Protein AF-A0A3Q8WU51-F1 (afdb_monomer_lite)

Foldseek 3Di:
DQQVVLVVVQVVVQQVLLQVLLQDPNDTWPDKAWPDWADDDQWIKTWIWTHHVPGPATFIWIGTQDRHSDNDHQFDTATLRDGDDPVSRVVRVLLVQLQVLLAALQDADQFAAADQKFKKKFQFLDWDDVVVVCVVQVFDDDPQWTDHPQKIKHKFFQDPDCQSQQSFPSSHSCSNVLSVNGGIMIMMIGGDPQLLVRQLVRLVVLLVPDDPGGSWMDGQSHIGGNVVSNCLNVVADPLAGSLVNQKDFGWYHDPNWIWTKITRLSNSPAAIEIETESHPSVSSVVNSQVSRVCRNVVDHADAQDWDQDPVRDTWGWHWDDDDSRTHTYTYD

Structure (mmCIF, N/CA/C/O backbone):
data_AF-A0A3Q8WU51-F1
#
_entry.id   AF-A0A3Q8WU51-F1
#
loop_
_atom_site.group_PDB
_atom_site.id
_atom_site.type_symbol
_atom_site.label_atom_id
_atom_site.label_alt_id
_atom_site.label_comp_id
_atom_site.label_asym_id
_atom_site.label_entity_id
_atom_site.label_seq_id
_atom_site.pdbx_PDB_ins_code
_atom_site.Cartn_x
_atom_site.Cartn_y
_atom_site.Cartn_z
_atom_site.occupancy
_atom_site.B_iso_or_equiv
_atom_site.auth_seq_id
_atom_site.auth_comp_id
_atom_site.auth_asym_id
_atom_site.auth_atom_id
_atom_site.pdbx_PDB_model_num
ATOM 1 N N . MET A 1 1 ? -35.168 -18.334 17.998 1.00 49.16 1 MET A N 1
ATOM 2 C CA . MET A 1 1 ? -35.545 -16.940 17.643 1.00 49.16 1 MET A CA 1
ATOM 3 C C . MET A 1 1 ? -34.474 -15.907 18.052 1.00 49.16 1 MET A C 1
ATOM 5 O O . MET A 1 1 ? -34.787 -14.725 18.124 1.00 49.16 1 MET A O 1
ATOM 9 N N . SER A 1 2 ? -33.215 -16.322 18.260 1.00 61.78 2 SER A N 1
ATOM 10 C CA . SER A 1 2 ? -32.128 -15.495 18.817 1.00 61.78 2 SER A CA 1
ATOM 11 C C . SER A 1 2 ? -31.058 -15.162 17.760 1.00 61.78 2 SER A C 1
ATOM 13 O O . SER A 1 2 ? -30.757 -13.992 17.541 1.00 61.78 2 SER A O 1
ATOM 15 N N . ASP A 1 3 ? -30.619 -16.161 16.989 1.00 66.75 3 ASP A N 1
ATOM 16 C CA . ASP A 1 3 ? -29.451 -16.051 16.095 1.00 66.75 3 ASP A CA 1
ATOM 17 C C . ASP A 1 3 ? -29.692 -15.204 14.843 1.00 66.75 3 ASP A C 1
ATOM 19 O O . ASP A 1 3 ? -28.845 -14.408 14.463 1.00 66.75 3 ASP A O 1
ATOM 23 N N . TYR A 1 4 ? -30.867 -15.300 14.207 1.00 78.00 4 TYR A N 1
ATOM 24 C CA . TYR A 1 4 ? -31.147 -14.536 12.979 1.00 78.00 4 TYR A CA 1
ATOM 25 C C . TYR A 1 4 ? -31.128 -13.018 13.215 1.00 78.00 4 TYR A C 1
ATOM 27 O O . TYR A 1 4 ? -30.701 -12.248 12.359 1.00 78.00 4 TYR A O 1
ATOM 35 N N . ARG A 1 5 ? -31.581 -12.569 14.395 1.00 82.12 5 ARG A N 1
ATOM 36 C CA . ARG A 1 5 ? -31.582 -11.144 14.752 1.00 82.12 5 ARG A CA 1
ATOM 37 C C . ARG A 1 5 ? -30.169 -10.657 15.086 1.00 82.12 5 ARG A C 1
ATOM 39 O O . ARG A 1 5 ? -29.847 -9.530 14.723 1.00 82.12 5 ARG A O 1
ATOM 46 N N . ALA A 1 6 ? -29.360 -11.481 15.753 1.00 82.62 6 ALA A N 1
ATOM 47 C CA . ALA A 1 6 ? -27.950 -11.189 16.006 1.00 82.62 6 ALA A CA 1
ATOM 48 C C . ALA A 1 6 ? -27.164 -11.113 14.691 1.00 82.62 6 ALA A C 1
ATOM 50 O O . ALA A 1 6 ? -26.533 -10.098 14.419 1.00 82.62 6 ALA A O 1
ATOM 51 N N . LEU A 1 7 ? -27.330 -12.110 13.819 1.00 85.50 7 LEU A N 1
ATOM 52 C CA . LEU A 1 7 ? -26.685 -12.164 12.510 1.00 85.50 7 LEU A CA 1
ATOM 53 C C . LEU A 1 7 ? -27.059 -10.970 11.627 1.00 85.50 7 LEU A C 1
ATOM 55 O O . LEU A 1 7 ? -26.197 -10.378 10.987 1.00 85.50 7 LEU A O 1
ATOM 59 N N . LYS A 1 8 ? -28.341 -10.582 11.611 1.00 88.62 8 LYS A N 1
ATOM 60 C CA . LYS A 1 8 ? -28.780 -9.396 10.869 1.00 88.62 8 LYS A CA 1
ATOM 61 C C . LYS A 1 8 ? -28.089 -8.129 11.377 1.00 88.62 8 LYS A C 1
ATOM 63 O O . LYS A 1 8 ? -27.657 -7.318 10.570 1.00 88.62 8 LYS A O 1
ATOM 68 N N . ARG A 1 9 ? -27.971 -7.976 12.700 1.00 89.25 9 ARG A N 1
ATOM 69 C CA . ARG A 1 9 ? -27.274 -6.832 13.301 1.00 89.25 9 ARG A CA 1
ATOM 70 C C . ARG A 1 9 ? -25.792 -6.836 12.963 1.00 89.25 9 ARG A C 1
ATOM 72 O O . ARG A 1 9 ? -25.298 -5.793 12.581 1.00 89.25 9 ARG A O 1
ATOM 79 N N . GLN A 1 10 ? -25.119 -7.980 13.056 1.00 89.38 10 GLN A N 1
ATOM 80 C CA . GLN A 1 10 ? -23.717 -8.117 12.651 1.00 89.38 10 GLN A CA 1
ATOM 81 C C . GLN A 1 10 ? -23.520 -7.752 11.169 1.00 89.38 10 GLN A C 1
ATOM 83 O O . GLN A 1 10 ? -22.576 -7.057 10.835 1.00 89.38 10 GLN A O 1
ATOM 88 N N . ALA A 1 11 ? -24.434 -8.148 10.277 1.00 90.06 11 ALA A N 1
ATOM 89 C CA . ALA A 1 11 ? -24.359 -7.771 8.864 1.00 90.06 11 ALA A CA 1
ATOM 90 C C . ALA A 1 11 ? -24.572 -6.260 8.641 1.00 90.06 11 ALA A C 1
ATOM 92 O O . ALA A 1 11 ? -23.843 -5.643 7.872 1.00 90.06 11 ALA A O 1
ATOM 93 N N . GLU A 1 12 ? -25.565 -5.655 9.307 1.00 91.31 12 GLU A N 1
ATOM 94 C CA . GLU A 1 12 ? -25.815 -4.201 9.264 1.00 91.31 12 GLU A CA 1
ATOM 95 C C . GLU A 1 12 ? -24.615 -3.408 9.816 1.00 91.31 12 GLU A C 1
ATOM 97 O O . GLU A 1 12 ? -24.251 -2.361 9.282 1.00 91.31 12 GLU A O 1
ATOM 102 N N . ASP A 1 13 ? -24.001 -3.928 10.874 1.00 87.81 13 ASP A N 1
ATOM 103 C CA . ASP A 1 13 ? -22.828 -3.374 11.535 1.00 87.81 13 ASP A CA 1
ATOM 104 C C . ASP A 1 13 ? -21.587 -3.429 10.642 1.00 87.81 13 ASP A C 1
ATOM 106 O O . ASP A 1 13 ? -20.983 -2.393 10.377 1.00 87.81 13 ASP A O 1
ATOM 110 N N . ALA A 1 14 ? -21.311 -4.592 10.056 1.00 87.31 14 ALA A N 1
ATOM 111 C CA . ALA A 1 14 ? -20.215 -4.792 9.122 1.00 87.31 14 ALA A CA 1
ATOM 112 C C . ALA A 1 14 ? -20.350 -3.896 7.879 1.00 87.31 14 ALA A C 1
ATOM 114 O O . ALA A 1 14 ? -19.356 -3.390 7.368 1.00 87.31 14 ALA A O 1
ATOM 115 N N . VAL A 1 15 ? -21.570 -3.683 7.363 1.00 90.19 15 VAL A N 1
ATOM 116 C CA . VAL A 1 15 ? -21.790 -2.773 6.219 1.00 90.19 15 VAL A CA 1
ATOM 117 C C . VAL A 1 15 ? -21.437 -1.337 6.587 1.00 90.19 15 VAL A C 1
ATOM 119 O O . VAL A 1 15 ? -20.907 -0.610 5.750 1.00 90.19 15 VAL A O 1
ATOM 122 N N . ARG A 1 16 ? -21.740 -0.913 7.817 1.00 87.12 16 ARG A N 1
ATOM 123 C CA . ARG A 1 16 ? -21.358 0.414 8.302 1.00 87.12 16 ARG A CA 1
ATOM 124 C C . ARG A 1 16 ? -19.840 0.525 8.411 1.00 87.12 16 ARG A C 1
ATOM 126 O O . ARG A 1 16 ? -19.289 1.457 7.848 1.00 87.12 16 ARG A O 1
ATOM 133 N N . GLU A 1 17 ? -19.184 -0.459 9.024 1.00 82.31 17 GLU A N 1
ATOM 134 C CA . GLU A 1 17 ? -17.718 -0.495 9.113 1.00 82.31 17 GLU A CA 1
ATOM 135 C C . GLU A 1 17 ? -17.058 -0.469 7.733 1.00 82.31 17 GLU A C 1
ATOM 137 O O . GLU A 1 17 ? -16.142 0.311 7.511 1.00 82.31 17 GLU A O 1
ATOM 142 N N . MET A 1 18 ? -17.560 -1.251 6.773 1.00 85.19 18 MET A N 1
ATOM 143 C CA . MET A 1 18 ? -17.065 -1.236 5.395 1.00 85.19 18 MET A CA 1
ATOM 144 C C . MET A 1 18 ? -17.298 0.117 4.712 1.00 85.19 18 MET A C 1
ATOM 146 O O . MET A 1 18 ? -16.471 0.566 3.930 1.00 85.19 18 MET A O 1
ATOM 150 N N . ARG A 1 19 ? -18.420 0.794 4.974 1.00 86.12 19 ARG A N 1
ATOM 151 C CA . ARG A 1 19 ? -18.644 2.142 4.432 1.00 86.12 19 ARG A CA 1
ATOM 152 C C . ARG A 1 19 ? -17.644 3.132 4.999 1.00 86.12 19 ARG A C 1
ATOM 154 O O . ARG A 1 19 ? -17.012 3.817 4.205 1.00 86.12 19 ARG A O 1
ATOM 161 N N . ASP A 1 20 ? -17.482 3.143 6.318 1.00 78.25 20 ASP A N 1
ATOM 162 C CA . ASP A 1 20 ? -16.531 4.004 7.020 1.00 78.25 20 ASP A CA 1
ATOM 163 C C . ASP A 1 20 ? -15.094 3.731 6.530 1.00 78.25 20 ASP A C 1
ATOM 165 O O . ASP A 1 20 ? -14.345 4.664 6.249 1.00 78.25 20 ASP A O 1
ATOM 169 N N . TRP A 1 21 ? -14.753 2.454 6.320 1.00 73.69 21 TRP A N 1
ATOM 170 C CA . TRP A 1 21 ? -13.493 1.981 5.738 1.00 73.69 21 TRP A CA 1
ATOM 171 C C . TRP A 1 21 ? -13.232 2.511 4.321 1.00 73.69 21 TRP A C 1
ATOM 173 O O . TRP A 1 21 ? -12.101 2.836 3.961 1.00 73.69 21 TRP A O 1
ATOM 183 N N . LEU A 1 22 ? -14.277 2.585 3.498 1.00 76.00 22 LEU A N 1
ATOM 184 C CA . LEU A 1 22 ? -14.189 2.981 2.094 1.00 76.00 22 LEU A CA 1
ATOM 185 C C . LEU A 1 22 ? -14.236 4.496 1.875 1.00 76.00 22 LEU A C 1
ATOM 187 O O . LEU A 1 22 ? -14.072 4.926 0.730 1.00 76.00 22 LEU A O 1
ATOM 191 N N . VAL A 1 23 ? -14.469 5.301 2.919 1.00 76.19 23 VAL A N 1
ATOM 192 C CA . VAL A 1 23 ? -14.465 6.762 2.788 1.00 76.19 23 VAL A CA 1
ATOM 193 C C . VAL A 1 23 ? -13.072 7.225 2.372 1.00 76.19 23 VAL A C 1
ATOM 195 O O . VAL A 1 23 ? -12.085 7.013 3.076 1.00 76.19 23 VAL A O 1
ATOM 198 N N . ARG A 1 24 ? -12.990 7.901 1.224 1.00 62.28 24 ARG A N 1
ATOM 199 C CA . ARG A 1 24 ? -11.742 8.459 0.685 1.00 62.28 24 ARG A CA 1
ATOM 200 C C . ARG A 1 24 ? -11.924 9.928 0.370 1.00 62.28 24 ARG A C 1
ATOM 202 O O . ARG A 1 24 ? -12.898 10.287 -0.279 1.00 62.28 24 ARG A O 1
ATOM 209 N N . ASP A 1 25 ? -11.009 10.774 0.840 1.00 53.88 25 ASP A N 1
ATOM 210 C CA . ASP A 1 25 ? -11.045 12.227 0.611 1.00 53.88 25 ASP A CA 1
ATOM 211 C C . ASP A 1 25 ? -12.412 12.871 0.936 1.00 53.88 25 ASP A C 1
ATOM 213 O O . ASP A 1 25 ? -12.867 13.807 0.278 1.00 53.88 25 ASP A O 1
ATOM 217 N N . GLY A 1 26 ? -13.104 12.338 1.952 1.00 61.53 26 GLY A N 1
ATOM 218 C CA . GLY A 1 26 ? -14.444 12.776 2.356 1.00 61.53 26 GLY A CA 1
ATOM 219 C C . GLY A 1 26 ? -15.586 12.327 1.434 1.00 61.53 26 GLY A C 1
ATOM 220 O O . GLY A 1 26 ? -16.702 12.822 1.579 1.00 61.53 26 GLY A O 1
ATOM 221 N N . GLN A 1 27 ? -15.331 11.417 0.491 1.00 67.12 27 GLN A N 1
ATOM 222 C CA . GLN A 1 27 ? -16.335 10.823 -0.387 1.00 67.12 27 GLN A CA 1
ATOM 223 C C . GLN A 1 27 ? -16.715 9.412 0.063 1.00 67.12 27 GLN A C 1
ATOM 225 O O . GLN A 1 27 ? -15.857 8.550 0.254 1.00 67.12 27 GLN A O 1
ATOM 230 N N . ASP A 1 28 ? -18.022 9.178 0.177 1.00 84.06 28 ASP A N 1
ATOM 231 C CA . ASP A 1 28 ? -18.599 7.867 0.471 1.00 84.06 28 ASP A CA 1
ATOM 232 C C . ASP A 1 28 ? -18.524 6.912 -0.735 1.00 84.06 28 ASP A C 1
ATOM 234 O O . ASP A 1 28 ? -18.630 7.353 -1.886 1.00 84.06 28 ASP A O 1
ATOM 238 N N . PRO A 1 29 ? -18.451 5.586 -0.511 1.00 87.00 29 PRO A N 1
ATOM 239 C CA . PRO A 1 29 ? -18.630 4.612 -1.583 1.00 87.00 29 PRO A CA 1
ATOM 240 C C . PRO A 1 29 ? -20.023 4.731 -2.224 1.00 87.00 29 PRO A C 1
ATOM 242 O O . PRO A 1 29 ? -21.035 4.942 -1.548 1.00 87.00 29 PRO A O 1
ATOM 245 N N . SER A 1 30 ? -20.094 4.499 -3.538 1.00 89.44 30 SER A N 1
ATOM 246 C CA . SER A 1 30 ? -21.347 4.550 -4.308 1.00 89.44 30 SER A CA 1
ATOM 247 C C . SER A 1 30 ? -22.327 3.448 -3.896 1.00 89.44 30 SER A C 1
ATOM 249 O O . SER A 1 30 ? -23.538 3.667 -3.838 1.00 89.44 30 SER A O 1
ATOM 251 N N . SER A 1 31 ? -21.820 2.257 -3.580 1.00 91.38 31 SER A N 1
ATOM 252 C CA . SER A 1 31 ? -22.627 1.124 -3.122 1.00 91.38 31 SER A CA 1
ATOM 253 C C . SER A 1 31 ? -21.804 0.167 -2.268 1.00 91.38 31 SER A C 1
ATOM 255 O O . SER A 1 31 ? -20.605 0.020 -2.482 1.00 91.38 31 SER A O 1
ATOM 257 N N . VAL A 1 32 ? -22.465 -0.496 -1.315 1.00 94.06 32 VAL A N 1
ATOM 258 C CA . VAL A 1 32 ? -21.914 -1.584 -0.491 1.00 94.06 32 VAL A CA 1
ATOM 259 C C . VAL A 1 32 ? -23.035 -2.593 -0.255 1.00 94.06 32 VAL A C 1
ATOM 261 O O . VAL A 1 32 ? -24.115 -2.208 0.201 1.00 94.06 32 VAL A O 1
ATOM 264 N N . GLU A 1 33 ? -22.797 -3.862 -0.578 1.00 94.62 33 GLU A N 1
ATOM 265 C CA . GLU A 1 33 ? -23.775 -4.947 -0.477 1.00 94.62 33 GLU A CA 1
ATOM 266 C C . GLU A 1 33 ? -23.134 -6.215 0.096 1.00 94.62 33 GLU A C 1
ATOM 268 O O . GLU A 1 33 ? -22.038 -6.601 -0.304 1.00 94.62 33 GLU A O 1
ATOM 273 N N . VAL A 1 34 ? -23.840 -6.902 0.996 1.00 94.38 34 VAL A N 1
ATOM 274 C CA . VAL A 1 34 ? -23.391 -8.191 1.544 1.00 94.38 34 VAL A CA 1
ATOM 275 C C . VAL A 1 34 ? -23.603 -9.293 0.509 1.00 94.38 34 VAL A C 1
ATOM 277 O O . VAL A 1 34 ? -24.726 -9.512 0.058 1.00 94.38 34 VAL A O 1
ATOM 280 N N . LEU A 1 35 ? -22.533 -10.013 0.175 1.00 92.88 35 LEU A N 1
ATOM 281 C CA . LEU A 1 35 ? -22.561 -11.192 -0.694 1.00 92.88 35 LEU A CA 1
ATOM 282 C C . LEU A 1 35 ? -22.885 -12.460 0.093 1.00 92.88 35 LEU A C 1
ATOM 284 O O . LEU A 1 35 ? -23.670 -13.298 -0.345 1.00 92.88 35 LEU A O 1
ATOM 288 N N . GLY A 1 36 ? -22.280 -12.609 1.270 1.00 90.56 36 GLY A N 1
ATOM 289 C CA . GLY A 1 36 ? -22.419 -13.827 2.049 1.00 90.56 36 GLY A CA 1
ATOM 290 C C . GLY A 1 36 ? -21.686 -13.788 3.378 1.00 90.56 36 GLY A C 1
ATOM 291 O O . GLY A 1 36 ? -20.920 -12.874 3.676 1.00 90.56 36 GLY A O 1
ATOM 292 N N . ARG A 1 37 ? -21.947 -14.813 4.186 1.00 90.62 37 ARG A N 1
ATOM 293 C CA . ARG A 1 37 ? -21.319 -15.031 5.489 1.00 90.62 37 ARG A CA 1
ATOM 294 C C . ARG A 1 37 ? -20.147 -15.998 5.340 1.00 90.62 37 ARG A C 1
ATOM 296 O O . ARG A 1 37 ? -20.300 -17.043 4.713 1.00 90.62 37 ARG A O 1
ATOM 303 N N . ILE A 1 38 ? -19.039 -15.699 6.007 1.00 87.25 38 ILE A N 1
ATOM 304 C CA . ILE A 1 38 ? -17.873 -16.576 6.138 1.00 87.25 38 ILE A CA 1
ATOM 305 C C . ILE A 1 38 ? -17.753 -16.978 7.604 1.00 87.25 38 ILE A C 1
ATOM 307 O O . ILE A 1 38 ? -17.763 -16.132 8.500 1.00 87.25 38 ILE A O 1
ATOM 311 N N . ASN A 1 39 ? -17.673 -18.283 7.851 1.00 82.25 39 ASN A N 1
ATOM 312 C CA . ASN A 1 39 ? -17.560 -18.836 9.195 1.00 82.25 39 ASN A CA 1
ATOM 313 C C . ASN A 1 39 ? -16.140 -19.324 9.442 1.00 82.25 39 ASN A C 1
ATOM 315 O O . ASN A 1 39 ? -15.714 -20.300 8.829 1.00 82.25 39 ASN A O 1
ATOM 319 N N . GLY A 1 40 ? -15.446 -18.673 10.371 1.00 70.75 40 GLY A N 1
ATOM 320 C CA . GLY A 1 40 ? -14.218 -19.192 10.960 1.00 70.75 40 GLY A CA 1
ATOM 321 C C . GLY A 1 40 ? -14.489 -19.886 12.303 1.00 70.75 40 GLY A C 1
ATOM 322 O O . GLY A 1 40 ? -15.618 -19.872 12.805 1.00 70.75 40 GLY A O 1
ATOM 323 N N . PRO A 1 41 ? -13.469 -20.496 12.930 1.00 69.62 41 PRO A N 1
ATOM 324 C CA . PRO A 1 41 ? -13.600 -21.114 14.249 1.00 69.62 41 PRO A CA 1
ATOM 325 C C . PRO A 1 41 ? -13.982 -20.089 15.334 1.00 69.62 41 PRO A C 1
ATOM 327 O O . PRO A 1 41 ? -13.132 -19.396 15.883 1.00 69.62 41 PRO A O 1
ATOM 330 N N . GLY A 1 42 ? -15.277 -19.986 15.648 1.00 72.69 42 GLY A N 1
ATOM 331 C CA . GLY A 1 42 ? -15.805 -19.076 16.675 1.00 72.69 42 GLY A CA 1
ATOM 332 C C . GLY A 1 42 ? -15.937 -17.607 16.252 1.00 72.69 42 GLY A C 1
ATOM 333 O O . GLY A 1 42 ? -16.367 -16.792 17.068 1.00 72.69 42 GLY A O 1
ATOM 334 N N . VAL A 1 43 ? -15.619 -17.284 14.995 1.00 82.75 43 VAL A N 1
ATOM 335 C CA . VAL A 1 43 ? -15.695 -15.933 14.421 1.00 82.75 43 VAL A CA 1
ATOM 336 C C . VAL A 1 43 ? -16.549 -15.908 13.156 1.00 82.75 43 VAL A C 1
ATOM 338 O O . VAL A 1 43 ? -16.539 -16.852 12.364 1.00 82.75 43 VAL A O 1
ATOM 341 N N . THR A 1 44 ? -17.287 -14.819 12.958 1.00 86.06 44 THR A N 1
ATOM 342 C CA . THR A 1 44 ? -18.107 -14.595 11.761 1.00 86.06 44 THR A CA 1
ATOM 343 C C . THR A 1 44 ? -17.626 -13.366 10.996 1.00 86.06 44 THR A C 1
ATOM 345 O O . THR A 1 44 ? -17.475 -12.296 11.585 1.00 86.06 44 THR A O 1
ATOM 348 N N . PHE A 1 45 ? -17.449 -13.508 9.682 1.00 88.25 45 PHE A N 1
ATOM 349 C CA . PHE A 1 45 ? -17.162 -12.417 8.748 1.00 88.25 45 PHE A CA 1
ATOM 350 C C . PHE A 1 45 ? -18.236 -12.331 7.663 1.00 88.25 45 PHE A C 1
ATOM 352 O O . PHE A 1 45 ? -18.999 -13.279 7.443 1.00 88.25 45 PHE A O 1
ATOM 359 N N . PHE A 1 46 ? -18.272 -11.208 6.956 1.00 91.38 46 PHE A N 1
ATOM 360 C CA . PHE A 1 46 ? -19.153 -10.971 5.822 1.00 91.38 46 PHE A CA 1
ATOM 361 C C . PHE A 1 46 ? -18.329 -10.575 4.602 1.00 91.38 46 PHE A C 1
ATOM 363 O O . PHE A 1 46 ? -17.620 -9.571 4.626 1.00 91.38 46 PHE A O 1
ATOM 370 N N . ALA A 1 47 ? -18.458 -11.354 3.529 1.00 90.69 47 ALA A N 1
ATOM 371 C CA . ALA A 1 47 ? -18.015 -10.930 2.212 1.00 90.69 47 ALA A CA 1
ATOM 372 C C . ALA A 1 47 ? -18.989 -9.881 1.682 1.00 90.69 47 ALA A C 1
ATOM 374 O O . ALA A 1 47 ? -20.213 -10.042 1.777 1.00 90.69 47 ALA A O 1
ATOM 375 N N . MET A 1 48 ? -18.448 -8.828 1.093 1.00 93.19 48 MET A N 1
ATOM 376 C CA . MET A 1 48 ? -19.200 -7.717 0.540 1.00 93.19 48 MET A CA 1
ATOM 377 C C . MET A 1 48 ? -18.675 -7.361 -0.834 1.00 93.19 48 MET A C 1
ATOM 379 O O . MET A 1 48 ? -17.485 -7.478 -1.107 1.00 93.19 48 MET A O 1
ATOM 383 N N . ARG A 1 49 ? -19.568 -6.858 -1.674 1.00 92.44 49 ARG A N 1
ATOM 384 C CA . ARG A 1 49 ? -19.189 -6.134 -2.877 1.00 92.44 49 ARG A CA 1
ATOM 385 C C . ARG A 1 49 ? -19.420 -4.649 -2.676 1.00 92.44 49 ARG A C 1
ATOM 387 O O . ARG A 1 49 ? -20.424 -4.260 -2.076 1.00 92.44 49 ARG A O 1
ATOM 394 N N . PHE A 1 50 ? -18.538 -3.817 -3.204 1.00 91.06 50 PHE A N 1
ATOM 395 C CA . PHE A 1 50 ? -18.685 -2.367 -3.150 1.00 91.06 50 PHE A CA 1
ATOM 396 C C . PHE A 1 50 ? -18.282 -1.692 -4.462 1.00 91.06 50 PHE A C 1
ATOM 398 O O . PHE A 1 50 ? -17.648 -2.306 -5.317 1.00 91.06 50 PHE A O 1
ATOM 405 N N . ARG A 1 51 ? -18.665 -0.422 -4.617 1.00 90.69 51 ARG A N 1
ATOM 406 C CA . ARG A 1 51 ? -18.202 0.460 -5.698 1.00 90.69 51 ARG A CA 1
ATOM 407 C C . ARG A 1 51 ? -17.689 1.767 -5.125 1.00 90.69 51 ARG A C 1
ATOM 409 O O . ARG A 1 51 ? -18.367 2.395 -4.309 1.00 90.69 51 ARG A O 1
ATOM 416 N N . LEU A 1 52 ? -16.522 2.190 -5.592 1.00 82.81 52 LEU A N 1
ATOM 417 C CA . LEU A 1 52 ? -15.985 3.519 -5.312 1.00 82.81 52 LEU A CA 1
ATOM 418 C C . LEU A 1 52 ? -16.621 4.561 -6.250 1.00 82.81 52 LEU A C 1
ATOM 420 O O . LEU A 1 52 ? -17.107 4.198 -7.325 1.00 82.81 52 LEU A O 1
ATOM 424 N N . PRO A 1 53 ? -16.642 5.852 -5.871 1.00 78.81 53 PRO A N 1
ATOM 425 C CA . PRO A 1 53 ? -17.059 6.923 -6.772 1.00 78.81 53 PRO A CA 1
ATOM 426 C C . PRO A 1 53 ? -16.315 6.855 -8.112 1.00 78.81 53 PRO A C 1
ATOM 428 O O . PRO A 1 53 ? -15.090 6.810 -8.146 1.00 78.81 53 PRO A O 1
ATOM 431 N N . GLY A 1 54 ? -17.061 6.827 -9.219 1.00 79.88 54 GLY A N 1
ATOM 432 C CA . GLY A 1 54 ? -16.490 6.796 -10.571 1.00 79.88 54 GLY A CA 1
ATOM 433 C C . GLY A 1 54 ? -15.942 5.440 -11.038 1.00 79.88 54 GLY A C 1
ATOM 434 O O . GLY A 1 54 ? -15.458 5.364 -12.162 1.00 79.88 54 GLY A O 1
ATOM 435 N N . VAL A 1 55 ? -16.045 4.378 -10.230 1.00 77.62 55 VAL A N 1
ATOM 436 C CA . VAL A 1 55 ? -15.611 3.018 -10.595 1.00 77.62 55 VAL A CA 1
ATOM 437 C C . VAL A 1 55 ? -16.832 2.154 -10.927 1.00 77.62 55 VAL A C 1
ATOM 439 O O . VAL A 1 55 ? -17.750 2.023 -10.115 1.00 77.62 55 VAL A O 1
ATOM 442 N N . GLU A 1 56 ? -16.862 1.567 -12.127 1.00 84.06 56 GLU A N 1
ATOM 443 C CA . GLU A 1 56 ? -17.981 0.716 -12.571 1.00 84.06 56 GLU A CA 1
ATOM 444 C C . GLU A 1 56 ? -17.905 -0.715 -12.017 1.00 84.06 56 GLU A C 1
ATOM 446 O O . GLU A 1 56 ? -18.941 -1.356 -11.786 1.00 84.06 56 GLU A O 1
ATOM 451 N N . ASP A 1 57 ? -16.695 -1.209 -11.766 1.00 83.44 57 ASP A N 1
ATOM 452 C CA . ASP A 1 57 ? -16.462 -2.566 -11.286 1.00 83.44 57 ASP A CA 1
ATOM 453 C C . ASP A 1 57 ? -16.913 -2.750 -9.837 1.00 83.44 57 ASP A C 1
ATOM 455 O O . ASP A 1 57 ? -16.753 -1.880 -8.979 1.00 83.44 57 ASP A O 1
ATOM 459 N N . TRP A 1 58 ? -17.501 -3.914 -9.563 1.00 89.88 58 TRP A N 1
ATOM 460 C CA . TRP A 1 58 ? -17.783 -4.345 -8.198 1.00 89.88 58 TRP A CA 1
ATOM 461 C C . TRP A 1 58 ? -16.524 -4.942 -7.595 1.00 89.88 58 TRP A C 1
ATOM 463 O O . TRP A 1 58 ? -16.033 -5.943 -8.106 1.00 89.88 58 TRP A O 1
ATOM 473 N N . LEU A 1 59 ? -16.055 -4.365 -6.495 1.00 86.00 59 LEU A N 1
ATOM 474 C CA . LEU A 1 59 ? -14.840 -4.783 -5.803 1.00 86.00 59 LEU A CA 1
ATOM 475 C C . LEU A 1 59 ? -15.171 -5.596 -4.551 1.00 86.00 59 LEU A C 1
ATOM 477 O O . LEU A 1 59 ? -16.200 -5.358 -3.911 1.00 86.00 59 LEU A O 1
ATOM 481 N N . LEU A 1 60 ? -14.314 -6.556 -4.207 1.00 87.25 60 LEU A N 1
ATOM 482 C CA . LEU A 1 60 ? -14.491 -7.433 -3.053 1.00 87.25 60 LEU A CA 1
ATOM 483 C C . LEU A 1 60 ? -13.925 -6.807 -1.772 1.00 87.25 60 LEU A C 1
ATOM 485 O O . LEU A 1 60 ? -12.777 -6.357 -1.710 1.00 87.25 60 LEU A O 1
ATOM 489 N N . GLY A 1 61 ? -14.738 -6.838 -0.721 1.00 84.69 61 GLY A N 1
ATOM 490 C CA . GLY A 1 61 ? -14.363 -6.473 0.636 1.00 84.69 61 GLY A CA 1
ATOM 491 C C . GLY A 1 61 ? -14.801 -7.520 1.648 1.00 84.69 61 GLY A C 1
ATOM 492 O O . GLY A 1 61 ? -15.732 -8.292 1.414 1.00 84.69 61 GLY A O 1
ATOM 493 N N . VAL A 1 62 ? -14.141 -7.524 2.796 1.00 86.50 62 VAL A N 1
ATOM 494 C CA . VAL A 1 62 ? -14.501 -8.337 3.953 1.00 86.50 62 VAL A CA 1
ATOM 495 C C . VAL A 1 62 ? -14.605 -7.424 5.156 1.00 86.50 62 VAL A C 1
ATOM 497 O O . VAL A 1 62 ? -13.711 -6.619 5.384 1.00 86.50 62 VAL A O 1
ATOM 500 N N . ALA A 1 63 ? -15.689 -7.555 5.910 1.00 85.69 63 ALA A N 1
ATOM 501 C CA . ALA A 1 63 ? -15.847 -6.920 7.212 1.00 85.69 63 ALA A CA 1
ATOM 502 C C . ALA A 1 63 ? -16.342 -7.954 8.224 1.00 85.69 63 ALA A C 1
ATOM 504 O O . ALA A 1 63 ? -17.205 -8.785 7.911 1.00 85.69 63 ALA A O 1
ATOM 505 N N . GLY A 1 64 ? -15.805 -7.929 9.438 1.00 84.19 64 GLY A N 1
ATOM 506 C CA . GLY A 1 64 ? -16.261 -8.781 10.527 1.00 84.19 64 GLY A CA 1
ATOM 507 C C . GLY A 1 64 ? -15.146 -9.246 11.458 1.00 84.19 64 GLY A C 1
ATOM 508 O O . GLY A 1 64 ? -14.202 -8.523 11.758 1.00 84.19 64 GLY A O 1
ATOM 509 N N . GLY A 1 65 ? -15.305 -10.465 11.970 1.00 74.62 65 GLY A N 1
ATOM 510 C CA . GLY A 1 65 ? -14.542 -10.982 13.107 1.00 74.62 65 GLY A CA 1
ATOM 511 C C . GLY A 1 65 ? -15.395 -11.071 14.369 1.00 74.62 65 GLY A C 1
ATOM 512 O O . GLY A 1 65 ? -14.884 -10.962 15.479 1.00 74.62 65 GLY A O 1
ATOM 513 N N . TYR A 1 66 ? -16.712 -11.231 14.222 1.00 81.81 66 TYR A N 1
ATOM 514 C CA . TYR A 1 66 ? -17.633 -11.264 15.353 1.00 81.81 66 TYR A CA 1
ATOM 515 C C . TYR A 1 66 ? -17.497 -12.558 16.148 1.00 81.81 66 TYR A C 1
ATOM 517 O O . TYR A 1 66 ? -17.678 -13.644 15.596 1.00 81.81 66 TYR A O 1
ATOM 525 N N . LEU A 1 67 ? -17.232 -12.441 17.448 1.00 75.25 67 LEU A N 1
ATOM 526 C CA . LEU A 1 67 ? -17.131 -13.570 18.367 1.00 75.25 67 LEU A CA 1
ATOM 527 C C . LEU A 1 67 ? -18.527 -14.079 18.748 1.00 75.25 67 LEU A C 1
ATOM 529 O O . LEU A 1 67 ? -19.280 -13.420 19.475 1.00 75.25 67 LEU A O 1
ATOM 533 N N . GLY A 1 68 ? -18.867 -15.277 18.269 1.00 78.25 68 GLY A N 1
ATOM 534 C CA . GLY A 1 68 ? -20.190 -15.877 18.464 1.00 78.25 68 GLY A CA 1
ATOM 535 C C . GLY A 1 68 ? -21.329 -14.983 17.950 1.00 78.25 68 GLY A C 1
ATOM 536 O O . GLY A 1 68 ? -21.250 -14.421 16.860 1.00 78.25 68 GLY A O 1
ATOM 537 N N . ASP A 1 69 ? -22.382 -14.830 18.756 1.00 78.25 69 ASP A N 1
ATOM 538 C CA . ASP A 1 69 ? -23.571 -14.027 18.413 1.00 78.25 69 ASP A CA 1
ATOM 539 C C . ASP A 1 69 ? -23.483 -12.571 18.912 1.00 78.25 69 ASP A C 1
ATOM 541 O O . ASP A 1 69 ? -24.479 -11.843 18.946 1.00 78.25 69 ASP A O 1
ATOM 545 N N . THR A 1 70 ? -22.302 -12.145 19.370 1.00 74.88 70 THR A N 1
ATOM 546 C CA . THR A 1 70 ? -22.083 -10.796 19.907 1.00 74.88 70 THR A CA 1
ATOM 547 C C . THR A 1 70 ? -21.682 -9.811 18.808 1.00 74.88 70 THR A C 1
ATOM 549 O O . THR A 1 70 ? -21.295 -10.207 17.712 1.00 74.88 70 THR A O 1
ATOM 552 N N . LEU A 1 71 ? -21.743 -8.511 19.103 1.00 69.00 71 LEU A N 1
ATOM 553 C CA . LEU A 1 71 ? -21.120 -7.473 18.268 1.00 69.00 71 LEU A CA 1
ATOM 554 C C . LEU A 1 71 ? -19.644 -7.241 18.647 1.00 69.00 71 LEU A C 1
ATOM 556 O O . LEU A 1 71 ? -19.048 -6.254 18.240 1.00 69.00 71 LEU A O 1
ATOM 560 N N . THR A 1 72 ? -19.051 -8.116 19.466 1.00 65.19 72 THR A N 1
ATOM 561 C CA . THR A 1 72 ? -17.628 -8.036 19.797 1.00 65.19 72 THR A CA 1
ATOM 562 C C . THR A 1 72 ? -16.821 -8.540 18.610 1.00 65.19 72 THR A C 1
ATOM 564 O O . THR A 1 72 ? -16.915 -9.713 18.254 1.00 65.19 72 THR A O 1
ATOM 567 N N . LEU A 1 73 ? -16.041 -7.646 18.015 1.00 65.88 73 LEU A N 1
ATOM 568 C CA . LEU A 1 73 ? -15.242 -7.874 16.818 1.00 65.88 73 LEU A CA 1
ATOM 569 C C . LEU A 1 73 ? -13.771 -8.119 17.192 1.00 65.88 73 LEU A C 1
ATOM 571 O O . LEU A 1 73 ? -13.239 -7.451 18.078 1.00 65.88 73 LEU A O 1
ATOM 575 N N . THR A 1 74 ? -13.096 -9.045 16.512 1.00 57.19 74 THR A N 1
ATOM 576 C CA . THR A 1 74 ? -11.631 -9.210 16.580 1.00 57.19 74 THR A CA 1
ATOM 577 C C . THR A 1 74 ? -10.869 -8.260 15.659 1.00 57.19 74 THR A C 1
ATOM 579 O O . THR A 1 74 ? -9.652 -8.155 15.796 1.00 57.19 74 THR A O 1
ATOM 582 N N . GLY A 1 75 ? -11.590 -7.567 14.776 1.00 59.38 75 GLY A N 1
ATOM 583 C CA . GLY A 1 75 ? -11.074 -6.554 13.870 1.00 59.38 75 GLY A CA 1
ATOM 584 C C . GLY A 1 75 ? -10.572 -7.116 12.549 1.00 59.38 75 GLY A C 1
ATOM 585 O O . GLY A 1 75 ? -9.368 -7.323 12.407 1.00 59.38 75 GLY A O 1
ATOM 586 N N . HIS A 1 76 ? -11.488 -7.304 11.583 1.00 66.69 76 HIS A N 1
ATOM 587 C CA . HIS A 1 76 ? -11.126 -7.522 10.178 1.00 66.69 76 HIS A CA 1
ATOM 588 C C . HIS A 1 76 ? -12.064 -6.786 9.205 1.00 66.69 76 HIS A C 1
ATOM 590 O O . HIS A 1 76 ? -12.996 -7.395 8.675 1.00 66.69 76 HIS A O 1
ATOM 596 N N . THR A 1 77 ? -11.797 -5.508 8.924 1.00 70.31 77 THR A N 1
ATOM 597 C CA . THR A 1 77 ? -12.357 -4.792 7.762 1.00 70.31 77 THR A CA 1
ATOM 598 C C . THR A 1 77 ? -11.250 -4.447 6.777 1.00 70.31 77 THR A C 1
ATOM 600 O O . THR A 1 77 ? -10.388 -3.622 7.055 1.00 70.31 77 THR A O 1
ATOM 603 N N . LEU A 1 78 ? -11.263 -5.114 5.624 1.00 74.88 78 LEU A N 1
ATOM 604 C CA . LEU A 1 78 ? -10.245 -4.976 4.591 1.00 74.88 78 LEU A CA 1
ATOM 605 C C . LEU A 1 78 ? -10.814 -5.237 3.200 1.00 74.88 78 LEU A C 1
ATOM 607 O O . LEU A 1 78 ? -11.840 -5.893 3.015 1.00 74.88 78 LEU A O 1
ATOM 611 N N . THR A 1 79 ? -10.111 -4.742 2.194 1.00 67.56 79 THR A N 1
ATOM 612 C CA . THR A 1 79 ? -10.519 -4.831 0.793 1.00 67.56 79 THR A CA 1
ATOM 613 C C . THR A 1 79 ? -9.298 -5.124 -0.062 1.00 67.56 79 THR A C 1
ATOM 615 O O . THR A 1 79 ? -8.325 -4.375 0.013 1.00 67.56 79 THR A O 1
ATOM 618 N N . ALA A 1 80 ? -9.361 -6.163 -0.900 1.00 63.34 80 ALA A N 1
ATOM 619 C CA . ALA A 1 80 ? -8.331 -6.414 -1.915 1.00 63.34 80 ALA A CA 1
ATOM 620 C C . ALA A 1 80 ? -8.332 -5.330 -3.005 1.00 63.34 80 ALA A C 1
ATOM 622 O O . ALA A 1 80 ? -7.346 -5.150 -3.703 1.00 63.34 80 ALA A O 1
ATOM 623 N N . TYR A 1 81 ? -9.468 -4.628 -3.157 1.00 69.06 81 TYR A N 1
ATOM 624 C CA . TYR A 1 81 ? -9.780 -3.775 -4.312 1.00 69.06 81 TYR A CA 1
ATOM 625 C C . TYR A 1 81 ? -9.731 -4.527 -5.651 1.00 69.06 81 TYR A C 1
ATOM 627 O O . TYR A 1 81 ? -9.622 -3.917 -6.706 1.00 69.06 81 TYR A O 1
ATOM 635 N N . GLU A 1 82 ? -9.886 -5.848 -5.605 1.00 74.00 82 GLU A N 1
ATOM 636 C CA . GLU A 1 82 ? -10.012 -6.707 -6.777 1.00 74.00 82 GLU A CA 1
ATOM 637 C C . GLU A 1 82 ? -11.493 -6.865 -7.167 1.00 74.00 82 GLU A C 1
ATOM 639 O O . GLU A 1 82 ? -12.363 -6.835 -6.282 1.00 74.00 82 GLU A O 1
ATOM 644 N N . PRO A 1 83 ? -11.811 -7.051 -8.463 1.00 82.12 83 PRO A N 1
ATOM 645 C CA . PRO A 1 83 ? -13.162 -7.363 -8.905 1.00 82.12 83 PRO A CA 1
ATOM 646 C C . PRO A 1 83 ? -13.728 -8.613 -8.226 1.00 82.12 83 PRO A C 1
ATOM 648 O O . PRO A 1 83 ? -13.037 -9.608 -8.023 1.00 82.12 83 PRO A O 1
ATOM 651 N N . VAL A 1 84 ? -15.019 -8.587 -7.913 1.00 84.31 84 VAL A N 1
ATOM 652 C CA . VAL A 1 84 ? -15.721 -9.742 -7.345 1.00 84.31 84 VAL A CA 1
ATOM 653 C C . VAL A 1 84 ? -15.805 -10.860 -8.378 1.00 84.31 84 VAL A C 1
ATOM 655 O O . VAL A 1 84 ? -16.289 -10.651 -9.491 1.00 84.31 84 VAL A O 1
ATOM 658 N N . THR A 1 85 ? -15.409 -12.062 -7.971 1.00 85.00 85 THR A N 1
ATOM 659 C CA . THR A 1 85 ? -15.496 -13.279 -8.780 1.00 85.00 85 THR A CA 1
ATOM 660 C C . THR A 1 85 ? -16.632 -14.195 -8.302 1.00 85.00 85 THR A C 1
ATOM 662 O O . THR A 1 85 ? -17.212 -14.003 -7.226 1.00 85.00 85 THR A O 1
ATOM 665 N N . ASP A 1 86 ? -16.928 -15.247 -9.071 1.00 85.31 86 ASP A N 1
ATOM 666 C CA . ASP A 1 86 ? -17.849 -16.311 -8.643 1.00 85.31 86 ASP A CA 1
ATOM 667 C C . ASP A 1 86 ? -17.315 -17.105 -7.428 1.00 85.31 86 ASP A C 1
ATOM 669 O O . ASP A 1 86 ? -18.092 -17.756 -6.726 1.00 85.31 86 ASP A O 1
ATOM 673 N N . SER A 1 87 ? -16.010 -17.020 -7.137 1.00 84.88 87 SER A N 1
ATOM 674 C CA . SER A 1 87 ? -15.332 -17.643 -5.993 1.00 84.88 87 SER A CA 1
ATOM 675 C C . SER A 1 87 ? -15.152 -16.698 -4.800 1.00 84.88 87 SER A C 1
ATOM 677 O O . SER A 1 87 ? -14.321 -16.961 -3.933 1.00 84.88 87 SER A O 1
ATOM 679 N N . PHE A 1 88 ? -15.972 -15.644 -4.678 1.00 81.94 88 PHE A N 1
ATOM 680 C CA . PHE A 1 88 ? -15.844 -14.614 -3.633 1.00 81.94 88 PHE A CA 1
ATOM 681 C C . PHE A 1 88 ? -15.651 -15.146 -2.199 1.00 81.94 88 PHE A C 1
ATOM 683 O O . PHE A 1 88 ? -15.043 -14.473 -1.371 1.00 81.94 88 PHE A O 1
ATOM 690 N N . GLY A 1 89 ? -16.198 -16.322 -1.862 1.00 83.06 89 GLY A N 1
ATOM 691 C CA . GLY A 1 89 ? -16.034 -16.927 -0.537 1.00 83.06 89 GLY A CA 1
ATOM 692 C C . GLY A 1 89 ? -14.605 -17.412 -0.271 1.00 83.06 89 GLY A C 1
ATOM 693 O O . GLY A 1 89 ? -14.109 -17.266 0.849 1.00 83.06 89 GLY A O 1
ATOM 694 N N . GLU A 1 90 ? -13.940 -17.953 -1.292 1.00 82.56 90 GLU A N 1
ATOM 695 C CA . GLU A 1 90 ? -12.532 -18.359 -1.241 1.00 82.56 90 GLU A CA 1
ATOM 696 C C . GLU A 1 90 ? -11.636 -17.118 -1.194 1.00 82.56 90 GLU A C 1
ATOM 698 O O . GLU A 1 90 ? -10.810 -17.002 -0.288 1.00 82.56 90 GLU A O 1
ATOM 703 N N . ASP A 1 91 ? -11.889 -16.143 -2.070 1.00 79.94 91 ASP A N 1
ATOM 704 C CA . ASP A 1 91 ? -11.148 -14.876 -2.149 1.00 79.94 91 ASP A CA 1
ATOM 705 C C . ASP A 1 91 ? -11.203 -14.102 -0.820 1.00 79.94 91 ASP A C 1
ATOM 707 O O . ASP A 1 91 ? -10.195 -13.632 -0.287 1.00 79.94 91 ASP A O 1
ATOM 711 N N . ALA A 1 92 ? -12.387 -14.032 -0.213 1.00 81.44 92 ALA A N 1
ATOM 712 C CA . ALA A 1 92 ? -12.575 -13.376 1.071 1.00 81.44 92 ALA A CA 1
ATOM 713 C C . ALA A 1 92 ? -11.910 -14.134 2.236 1.00 81.44 92 ALA A C 1
ATOM 715 O O . ALA A 1 92 ? -11.389 -13.518 3.167 1.00 81.44 92 ALA A O 1
ATOM 716 N N . THR A 1 93 ? -11.874 -15.468 2.184 1.00 83.62 93 THR A N 1
ATOM 717 C CA . THR A 1 93 ? -11.120 -16.280 3.156 1.00 83.62 93 THR A CA 1
ATOM 718 C C . THR A 1 93 ? -9.612 -16.056 3.007 1.00 83.62 93 THR A C 1
ATOM 720 O O . THR A 1 93 ? -8.888 -15.982 4.007 1.00 83.62 93 THR A O 1
ATOM 723 N N . ALA A 1 94 ? -9.134 -15.898 1.772 1.00 79.69 94 ALA A N 1
ATOM 724 C CA . ALA A 1 94 ? -7.741 -15.590 1.480 1.00 79.69 94 ALA A CA 1
ATOM 725 C C . ALA A 1 94 ? -7.340 -14.212 2.031 1.00 79.69 94 ALA A C 1
ATOM 727 O O . ALA A 1 94 ? -6.275 -14.102 2.638 1.00 79.69 94 ALA A O 1
ATOM 728 N N . LEU A 1 95 ? -8.207 -13.198 1.911 1.00 72.44 95 LEU A N 1
ATOM 729 C CA . LEU A 1 95 ? -8.016 -11.874 2.522 1.00 72.44 95 LEU A CA 1
ATOM 730 C C . LEU A 1 95 ? -7.807 -11.949 4.036 1.00 72.44 95 LEU A C 1
ATOM 732 O O . LEU A 1 95 ? -6.801 -11.456 4.547 1.00 72.44 95 LEU A O 1
ATOM 736 N N . ILE A 1 96 ? -8.711 -12.626 4.748 1.00 77.00 96 ILE A N 1
ATOM 737 C CA . ILE A 1 96 ? -8.602 -12.811 6.205 1.00 77.00 96 ILE A CA 1
ATOM 738 C C . ILE A 1 96 ? -7.273 -13.498 6.555 1.00 77.00 96 ILE A C 1
ATOM 740 O O . ILE A 1 96 ? -6.533 -13.038 7.422 1.00 77.00 96 ILE A O 1
ATOM 744 N N . THR A 1 97 ? -6.933 -14.564 5.825 1.00 79.19 97 THR A N 1
ATOM 745 C CA . THR A 1 97 ? -5.702 -15.338 6.048 1.00 79.19 97 THR A CA 1
ATOM 746 C C . THR A 1 97 ? -4.441 -14.508 5.793 1.00 79.19 97 THR A C 1
ATOM 748 O O . THR A 1 97 ? -3.453 -14.636 6.516 1.00 79.19 97 THR A O 1
ATOM 751 N N . ALA A 1 98 ? -4.442 -13.654 4.769 1.00 73.12 98 ALA A N 1
ATOM 752 C CA . ALA A 1 98 ? -3.322 -12.771 4.466 1.00 73.12 98 ALA A CA 1
ATOM 753 C C . ALA A 1 98 ? -3.100 -11.743 5.581 1.00 73.12 98 ALA A C 1
ATOM 755 O O . ALA A 1 98 ? -1.961 -11.546 6.005 1.00 73.12 98 ALA A O 1
ATOM 756 N N . MET A 1 99 ? -4.175 -11.164 6.121 1.00 74.56 99 MET A N 1
ATOM 757 C CA . MET A 1 99 ? -4.069 -10.257 7.261 1.00 74.56 99 MET A CA 1
ATOM 758 C C . MET A 1 99 ? -3.563 -10.962 8.520 1.00 74.56 99 MET A C 1
ATOM 760 O O . MET A 1 99 ? -2.654 -10.458 9.177 1.00 74.56 99 MET A O 1
ATOM 764 N N . ASP A 1 100 ? -4.058 -12.164 8.820 1.00 74.31 100 ASP A N 1
ATOM 765 C CA . ASP A 1 100 ? -3.576 -12.950 9.960 1.00 74.31 100 ASP A CA 1
ATOM 766 C C . ASP A 1 100 ? -2.080 -13.309 9.835 1.00 74.31 100 ASP A C 1
ATOM 768 O O . ASP A 1 100 ? -1.347 -13.289 10.833 1.00 74.31 100 ASP A O 1
ATOM 772 N N . ARG A 1 101 ? -1.592 -13.584 8.615 1.00 74.31 101 ARG A N 1
ATOM 773 C CA . ARG A 1 101 ? -0.157 -13.791 8.341 1.00 74.31 101 ARG A CA 1
ATOM 774 C C . ARG A 1 101 ? 0.660 -12.525 8.587 1.00 74.31 101 ARG A C 1
ATOM 776 O O . ARG A 1 101 ? 1.642 -12.596 9.327 1.00 74.31 101 ARG A O 1
ATOM 783 N N . ALA A 1 102 ? 0.229 -11.380 8.055 1.00 67.88 102 ALA A N 1
ATOM 784 C CA . ALA A 1 102 ? 0.896 -10.096 8.279 1.00 67.88 102 ALA A CA 1
ATOM 785 C C . ALA A 1 102 ? 0.989 -9.766 9.780 1.00 67.88 102 ALA A C 1
ATOM 787 O O . ALA A 1 102 ? 2.066 -9.461 10.294 1.00 67.88 102 ALA A O 1
ATOM 788 N N . LEU A 1 103 ? -0.111 -9.965 10.517 1.00 67.62 103 LEU A N 1
ATOM 789 C CA . LEU A 1 103 ? -0.147 -9.804 11.968 1.00 67.62 103 LEU A CA 1
ATOM 790 C C . LEU A 1 103 ? 0.839 -10.739 12.681 1.00 67.62 103 LEU A C 1
ATOM 792 O O . LEU A 1 103 ? 1.507 -10.324 13.626 1.00 67.62 103 LEU A O 1
ATOM 796 N N . THR A 1 104 ? 0.959 -11.991 12.244 1.00 70.31 104 THR A N 1
ATOM 797 C CA . THR A 1 104 ? 1.812 -12.990 12.908 1.00 70.31 104 THR A CA 1
ATOM 798 C C . THR A 1 104 ? 3.303 -12.803 12.606 1.00 70.31 104 THR A C 1
ATOM 800 O O . THR A 1 104 ? 4.133 -13.173 13.437 1.00 70.31 104 THR A O 1
ATOM 803 N N . ALA A 1 105 ? 3.665 -12.185 11.475 1.00 61.69 105 ALA A N 1
ATOM 804 C CA . ALA A 1 105 ? 5.060 -11.957 11.088 1.00 61.69 105 ALA A CA 1
ATOM 805 C C . ALA A 1 105 ? 5.837 -11.089 12.100 1.00 61.69 105 ALA A C 1
ATOM 807 O O . ALA A 1 105 ? 7.050 -11.236 12.246 1.00 61.69 105 ALA A O 1
ATOM 808 N N . GLY A 1 106 ? 5.154 -10.188 12.820 1.00 51.38 106 GLY A N 1
ATOM 809 C CA . GLY A 1 106 ? 5.729 -9.416 13.932 1.00 51.38 106 GLY A CA 1
ATOM 810 C C . GLY A 1 106 ? 6.807 -8.390 13.548 1.00 51.38 106 GLY A C 1
ATOM 811 O O . GLY A 1 106 ? 7.376 -7.752 14.439 1.00 51.38 106 GLY A O 1
ATOM 812 N N . ALA A 1 107 ? 7.087 -8.231 12.252 1.00 58.66 107 ALA A N 1
ATOM 813 C CA . ALA A 1 107 ? 7.991 -7.225 11.716 1.00 58.66 107 ALA A CA 1
ATOM 814 C C . ALA A 1 107 ? 7.322 -5.846 11.765 1.00 58.66 107 ALA A C 1
ATOM 816 O O . ALA A 1 107 ? 6.165 -5.700 11.385 1.00 58.66 107 ALA A O 1
ATOM 817 N N . VAL A 1 108 ? 8.057 -4.847 12.240 1.00 57.31 108 VAL A N 1
ATOM 818 C CA . VAL A 1 108 ? 7.665 -3.434 12.201 1.00 57.31 108 VAL A CA 1
ATOM 819 C C . VAL A 1 108 ? 8.720 -2.682 11.409 1.00 57.31 108 VAL A C 1
ATOM 821 O O . VAL A 1 108 ? 9.877 -3.111 11.411 1.00 57.31 108 VAL A O 1
ATOM 824 N N . ALA A 1 109 ? 8.332 -1.582 10.767 1.00 52.97 109 ALA A N 1
ATOM 825 C CA . ALA A 1 109 ? 9.267 -0.707 10.074 1.00 52.97 109 ALA A CA 1
ATOM 826 C C . ALA A 1 109 ? 10.490 -0.399 10.953 1.00 52.97 109 ALA A C 1
ATOM 828 O O . ALA A 1 109 ? 10.365 0.084 12.084 1.00 52.97 109 ALA A O 1
ATOM 829 N N . GLU A 1 110 ? 11.680 -0.679 10.428 1.00 49.56 110 GLU A N 1
ATOM 830 C CA . GLU A 1 110 ? 12.924 -0.123 10.944 1.00 49.56 110 GLU A CA 1
ATOM 831 C C . GLU A 1 110 ? 13.185 1.158 10.161 1.00 49.56 110 GLU A C 1
ATOM 833 O O . GLU A 1 110 ? 13.150 1.139 8.931 1.00 49.56 110 GLU A O 1
ATOM 838 N N . GLY A 1 111 ? 13.372 2.284 10.851 1.00 47.66 111 GLY A N 1
ATOM 839 C CA . GLY A 1 111 ? 13.463 3.558 10.148 1.00 47.66 111 GLY A CA 1
ATOM 840 C C . GLY A 1 111 ? 14.605 3.586 9.117 1.00 47.66 111 GLY A C 1
ATOM 841 O O . GLY A 1 111 ? 15.657 2.961 9.302 1.00 47.66 111 GLY A O 1
ATOM 842 N N . ARG A 1 112 ? 14.346 4.296 8.015 1.00 55.81 112 ARG A N 1
ATOM 843 C CA . ARG A 1 112 ? 15.202 4.412 6.829 1.00 55.81 112 ARG A CA 1
ATOM 844 C C . ARG A 1 112 ? 15.782 5.833 6.718 1.00 55.81 112 ARG A C 1
ATOM 846 O O . ARG A 1 112 ? 15.329 6.755 7.395 1.00 55.81 112 ARG A O 1
ATOM 853 N N . SER A 1 113 ? 16.801 6.025 5.883 1.00 56.03 113 SER A N 1
ATOM 854 C CA . SER A 1 113 ? 17.259 7.360 5.475 1.00 56.03 113 SER A CA 1
ATOM 855 C C . SER A 1 113 ? 16.387 7.908 4.349 1.00 56.03 113 SER A C 1
ATOM 857 O O . SER A 1 113 ? 15.816 7.142 3.575 1.00 56.03 113 SER A O 1
ATOM 859 N N . 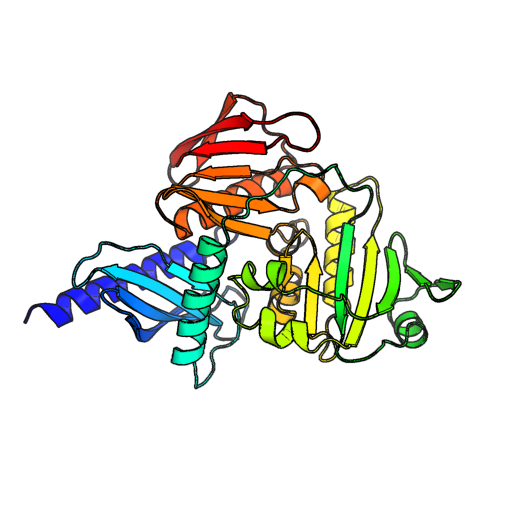VAL A 1 114 ? 16.292 9.239 4.250 1.00 64.56 114 VAL A N 1
ATOM 860 C CA . VAL A 1 114 ? 15.614 9.888 3.119 1.00 64.56 114 VAL A CA 1
ATOM 861 C C . VAL A 1 114 ? 16.297 9.441 1.833 1.00 64.56 114 VAL A C 1
ATOM 863 O O . VAL A 1 114 ? 17.499 9.639 1.667 1.00 64.56 114 VAL A O 1
ATOM 866 N N . ALA A 1 115 ? 15.526 8.834 0.937 1.00 67.38 115 ALA A N 1
ATOM 867 C CA . ALA A 1 115 ? 16.050 8.363 -0.327 1.00 67.38 115 ALA A CA 1
ATOM 868 C C . ALA A 1 115 ? 16.261 9.536 -1.304 1.00 67.38 115 ALA A C 1
ATOM 870 O O . ALA A 1 115 ? 15.379 10.382 -1.505 1.00 67.38 115 ALA A O 1
ATOM 871 N N . ASP A 1 116 ? 17.427 9.562 -1.954 1.00 76.94 116 ASP A N 1
ATOM 872 C CA . ASP A 1 116 ? 17.748 10.507 -3.038 1.00 76.94 116 ASP A CA 1
ATOM 873 C C . ASP A 1 116 ? 16.916 10.235 -4.312 1.00 76.94 116 ASP A C 1
ATOM 875 O O . ASP A 1 116 ? 16.807 11.077 -5.211 1.00 76.94 116 ASP A O 1
ATOM 879 N N . SER A 1 117 ? 16.294 9.056 -4.378 1.00 88.69 117 SER A N 1
ATOM 880 C CA . SER A 1 117 ? 15.396 8.611 -5.437 1.00 88.69 117 SER A CA 1
ATOM 881 C C . SER A 1 117 ? 14.274 7.737 -4.887 1.00 88.69 117 SER A C 1
ATOM 883 O O . SER A 1 117 ? 14.433 7.080 -3.865 1.00 88.69 117 SER A O 1
ATOM 885 N N . LEU A 1 118 ? 13.156 7.677 -5.606 1.00 93.81 118 LEU A N 1
ATOM 886 C CA . LEU A 1 118 ? 12.150 6.638 -5.404 1.00 93.81 118 LEU A CA 1
ATOM 887 C C . LEU A 1 118 ? 12.452 5.451 -6.309 1.00 93.81 118 LEU A C 1
ATOM 889 O O . LEU A 1 118 ? 12.760 5.648 -7.486 1.00 93.81 118 LEU A O 1
ATOM 893 N N . THR A 1 119 ? 12.335 4.245 -5.759 1.00 95.00 119 THR A N 1
ATOM 894 C CA . THR A 1 119 ? 12.598 3.002 -6.481 1.00 95.00 119 THR A CA 1
ATOM 895 C C . THR A 1 119 ? 11.382 2.089 -6.420 1.00 95.00 119 THR A C 1
ATOM 897 O O . THR A 1 119 ? 10.869 1.784 -5.342 1.00 95.00 119 THR A O 1
ATOM 900 N N . ALA A 1 120 ? 10.976 1.597 -7.585 1.00 97.62 120 ALA A N 1
ATOM 901 C CA . ALA A 1 120 ? 10.013 0.518 -7.739 1.00 97.62 120 ALA A CA 1
ATOM 902 C C . ALA A 1 120 ? 10.602 -0.544 -8.664 1.00 97.62 120 ALA A C 1
ATOM 904 O O . ALA A 1 120 ? 11.367 -0.243 -9.579 1.00 97.62 120 ALA A O 1
ATOM 905 N N . THR A 1 121 ? 10.250 -1.802 -8.435 1.00 98.44 121 THR A N 1
ATOM 906 C CA . THR A 1 121 ? 10.650 -2.920 -9.286 1.00 98.44 121 THR A CA 1
ATOM 907 C C . THR A 1 121 ? 9.410 -3.629 -9.802 1.00 98.44 121 THR A C 1
ATOM 909 O O . THR A 1 121 ? 8.658 -4.204 -9.018 1.00 98.44 121 THR A O 1
ATOM 912 N N . LEU A 1 122 ? 9.198 -3.603 -11.118 1.00 98.50 122 LEU A N 1
ATOM 913 C CA . LEU A 1 122 ? 8.166 -4.424 -11.748 1.00 98.50 122 LEU A CA 1
ATOM 914 C C . LEU A 1 122 ? 8.645 -5.872 -11.780 1.00 98.50 122 LEU A C 1
ATOM 916 O O . LEU A 1 122 ? 9.758 -6.149 -12.233 1.00 98.50 122 LEU A O 1
ATOM 920 N N . LEU A 1 123 ? 7.807 -6.786 -11.309 1.00 98.56 123 LEU A N 1
ATOM 921 C CA . LEU A 1 123 ? 8.042 -8.224 -11.326 1.00 98.56 123 LEU A CA 1
ATOM 922 C C . LEU A 1 123 ? 7.432 -8.773 -12.610 1.00 98.56 123 LEU A C 1
ATOM 924 O O . LEU A 1 123 ? 6.234 -8.629 -12.832 1.00 98.56 123 LEU A O 1
ATOM 928 N N . LEU A 1 124 ? 8.248 -9.358 -13.481 1.00 98.25 124 LEU A N 1
ATOM 929 C CA . LEU A 1 124 ? 7.850 -9.666 -14.851 1.00 98.25 124 LEU A CA 1
ATOM 930 C C . LEU A 1 124 ? 7.801 -11.169 -15.097 1.00 98.25 124 LEU A C 1
ATOM 932 O O . LEU A 1 124 ? 8.682 -11.921 -14.664 1.00 98.25 124 LEU A O 1
ATOM 936 N N . ARG A 1 125 ? 6.816 -11.606 -15.889 1.00 96.75 125 ARG A N 1
ATOM 937 C CA . ARG A 1 125 ? 6.704 -13.014 -16.302 1.00 96.75 125 ARG A CA 1
ATOM 938 C C . ARG A 1 125 ? 7.909 -13.478 -17.122 1.00 96.75 125 ARG A C 1
ATOM 940 O O . ARG A 1 125 ? 8.273 -14.643 -17.044 1.00 96.75 125 ARG A O 1
ATOM 947 N N . HIS A 1 126 ? 8.508 -12.576 -17.905 1.00 95.94 126 HIS A N 1
ATOM 948 C CA . HIS A 1 126 ? 9.646 -12.805 -18.809 1.00 95.94 126 HIS A CA 1
ATOM 949 C C . HIS A 1 126 ? 10.522 -11.536 -18.892 1.00 95.94 126 HIS A C 1
ATOM 951 O O . HIS A 1 126 ? 10.051 -10.465 -18.520 1.00 95.94 126 HIS A O 1
ATOM 957 N N . PRO A 1 127 ? 11.768 -11.599 -19.394 1.00 96.00 127 PRO A N 1
ATOM 958 C CA . PRO A 1 127 ? 12.576 -10.399 -19.624 1.00 96.00 127 PRO A CA 1
ATOM 959 C C . PRO A 1 127 ? 11.903 -9.402 -20.579 1.00 96.00 127 PRO A C 1
ATOM 961 O O . PRO A 1 127 ? 11.311 -9.806 -21.580 1.00 96.00 127 PRO A O 1
ATOM 964 N N . ILE A 1 128 ? 12.021 -8.106 -20.283 1.00 92.25 128 ILE A N 1
ATOM 965 C CA . ILE A 1 128 ? 11.465 -7.023 -21.105 1.00 92.25 128 ILE A CA 1
ATOM 966 C C . ILE A 1 128 ? 12.473 -6.503 -22.136 1.00 92.25 128 ILE A C 1
ATOM 968 O O . ILE A 1 128 ? 13.666 -6.382 -21.853 1.00 92.25 128 ILE A O 1
ATOM 972 N N . ASP A 1 129 ? 11.983 -6.150 -23.326 1.00 90.12 129 ASP A N 1
ATOM 973 C CA . ASP A 1 129 ? 12.766 -5.441 -24.340 1.00 90.12 129 ASP A CA 1
ATOM 974 C C . ASP A 1 129 ? 12.708 -3.924 -24.098 1.00 90.12 129 ASP A C 1
ATOM 976 O O . ASP A 1 129 ? 11.741 -3.239 -24.438 1.00 90.12 129 ASP A O 1
ATOM 980 N N . VAL A 1 130 ? 13.779 -3.374 -23.532 1.00 88.44 130 VAL A N 1
ATOM 981 C CA . VAL A 1 130 ? 13.886 -1.935 -23.248 1.00 88.44 130 VAL A CA 1
ATOM 982 C C . VAL A 1 130 ? 13.907 -1.090 -24.520 1.00 88.44 130 VAL A C 1
ATOM 984 O O . VAL A 1 130 ? 13.432 0.045 -24.508 1.00 88.44 130 VAL A O 1
ATOM 987 N N . ALA A 1 131 ? 14.407 -1.623 -25.638 1.00 86.88 131 ALA A N 1
ATOM 988 C CA . ALA A 1 131 ? 14.371 -0.905 -26.909 1.00 86.88 131 ALA A CA 1
ATOM 989 C C . ALA A 1 131 ? 12.931 -0.777 -27.433 1.00 86.88 131 ALA A C 1
ATOM 991 O O . ALA A 1 131 ? 12.606 0.180 -28.142 1.00 86.88 131 ALA A O 1
ATOM 992 N N . ALA A 1 132 ? 12.045 -1.710 -27.068 1.00 86.88 132 ALA A N 1
ATOM 993 C CA . ALA A 1 132 ? 10.614 -1.563 -27.303 1.00 86.88 132 ALA A CA 1
ATOM 994 C C . ALA A 1 132 ? 9.999 -0.475 -26.417 1.00 86.88 132 ALA A C 1
ATOM 996 O O . ALA A 1 132 ? 9.289 0.381 -26.945 1.00 86.88 132 ALA A O 1
ATOM 997 N N . LEU A 1 133 ? 10.340 -0.441 -25.124 1.00 88.12 133 LEU A N 1
ATOM 998 C CA . LEU A 1 133 ? 9.892 0.613 -24.206 1.00 88.12 133 LEU A CA 1
ATOM 999 C C . LEU A 1 133 ? 10.339 2.013 -24.643 1.00 88.12 133 LEU A C 1
ATOM 1001 O O . LEU A 1 133 ? 9.561 2.960 -24.547 1.00 88.12 133 LEU A O 1
ATOM 1005 N N . GLN A 1 134 ? 11.559 2.146 -25.171 1.00 89.38 134 GLN A N 1
ATOM 1006 C CA . GLN A 1 134 ? 12.104 3.419 -25.650 1.00 89.38 134 GLN A CA 1
ATOM 1007 C C . GLN A 1 134 ? 11.173 4.107 -26.659 1.00 89.38 134 GLN A C 1
ATOM 1009 O O . GLN A 1 134 ? 10.961 5.316 -26.578 1.00 89.38 134 GLN A O 1
ATOM 1014 N N . ARG A 1 135 ? 10.597 3.335 -27.592 1.00 83.25 135 ARG A N 1
ATOM 1015 C CA . ARG A 1 135 ? 9.699 3.849 -28.640 1.00 83.25 135 ARG A CA 1
ATOM 1016 C C . ARG A 1 135 ? 8.397 4.415 -28.078 1.00 83.25 135 ARG A C 1
ATOM 1018 O O . ARG A 1 135 ? 7.817 5.302 -28.693 1.00 83.25 135 ARG A O 1
ATOM 1025 N N . THR A 1 136 ? 7.951 3.898 -26.939 1.00 86.38 136 THR A N 1
ATOM 1026 C CA . THR A 1 136 ? 6.697 4.296 -26.290 1.00 86.38 136 THR A CA 1
ATOM 1027 C C . THR A 1 136 ? 6.906 5.438 -25.299 1.00 86.38 136 THR A C 1
ATOM 1029 O O . THR A 1 136 ? 6.048 6.303 -25.162 1.00 86.38 136 THR A O 1
ATOM 1032 N N . LEU A 1 137 ? 8.043 5.448 -24.603 1.00 86.81 137 LEU A N 1
ATOM 1033 C CA . LEU A 1 137 ? 8.298 6.345 -23.475 1.00 86.81 137 LEU A CA 1
ATOM 1034 C C . LEU A 1 137 ? 9.053 7.634 -23.827 1.00 86.81 137 LEU A C 1
ATOM 1036 O O . LEU A 1 137 ? 9.238 8.462 -22.932 1.00 86.81 137 LEU A O 1
ATOM 1040 N N . ASP A 1 138 ? 9.469 7.791 -25.089 1.00 85.31 138 ASP A N 1
ATOM 1041 C CA . ASP A 1 138 ? 10.278 8.914 -25.590 1.00 85.31 138 ASP A CA 1
ATOM 1042 C C . ASP A 1 138 ? 11.531 9.155 -24.726 1.00 85.31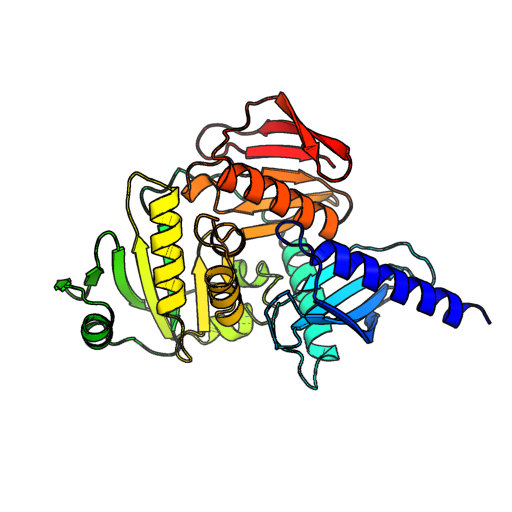 138 ASP A C 1
ATOM 1044 O O . ASP A 1 138 ? 11.744 10.216 -24.140 1.00 85.31 138 ASP A O 1
ATOM 1048 N N . GLY A 1 139 ? 12.329 8.094 -24.569 1.00 88.94 139 GLY A N 1
ATOM 1049 C CA . GLY A 1 139 ? 13.553 8.097 -23.768 1.00 88.94 139 GLY A CA 1
ATOM 1050 C C . GLY A 1 139 ? 14.813 7.793 -24.577 1.00 88.94 139 GLY A C 1
ATOM 1051 O O . GLY A 1 139 ? 14.771 7.434 -25.757 1.00 88.94 139 GLY A O 1
ATOM 1052 N N . GLU A 1 140 ? 15.962 7.900 -23.918 1.00 94.00 140 GLU A N 1
ATOM 1053 C CA . GLU A 1 140 ? 17.269 7.606 -24.499 1.00 94.00 140 GLU A CA 1
ATOM 1054 C C . GLU A 1 140 ? 17.843 6.315 -23.912 1.00 94.00 140 GLU A C 1
ATOM 1056 O O . GLU A 1 140 ? 18.018 6.194 -22.700 1.00 94.00 140 GLU A O 1
ATOM 1061 N N . LEU A 1 141 ? 18.145 5.341 -24.770 1.00 94.00 141 LEU A N 1
ATOM 1062 C CA . LEU A 1 141 ? 18.777 4.091 -24.358 1.00 94.00 141 LEU A CA 1
ATOM 1063 C C . LEU A 1 141 ? 20.302 4.263 -24.308 1.00 94.00 141 LEU A C 1
ATOM 1065 O O . LEU A 1 141 ? 20.926 4.552 -25.329 1.00 94.00 141 LEU A O 1
ATOM 1069 N N . ARG A 1 142 ? 20.904 4.048 -23.136 1.00 93.94 142 ARG A N 1
ATOM 1070 C CA . ARG A 1 142 ? 22.359 4.082 -22.915 1.00 93.94 142 ARG A CA 1
ATOM 1071 C C . ARG A 1 142 ? 22.775 2.855 -22.119 1.00 93.94 142 ARG A C 1
ATOM 1073 O O . ARG A 1 142 ? 22.231 2.612 -21.048 1.00 93.94 142 ARG A O 1
ATOM 1080 N N . ASP A 1 143 ? 23.695 2.059 -22.656 1.00 90.56 143 ASP A N 1
ATOM 1081 C CA . ASP A 1 143 ? 24.241 0.868 -21.986 1.00 90.56 143 ASP A CA 1
ATOM 1082 C C . ASP A 1 143 ? 23.165 -0.074 -21.398 1.00 90.56 143 ASP A C 1
ATOM 1084 O O . ASP A 1 143 ? 23.290 -0.590 -20.291 1.00 90.56 143 ASP A O 1
ATOM 1088 N N . GLY A 1 144 ? 22.061 -0.274 -22.132 1.00 90.25 144 GLY A N 1
ATOM 1089 C CA . GLY A 1 144 ? 20.940 -1.125 -21.703 1.00 90.25 144 GLY A CA 1
ATOM 1090 C C . GLY A 1 144 ? 19.999 -0.499 -20.664 1.00 90.25 144 GLY A C 1
ATOM 1091 O O . GLY A 1 144 ? 19.052 -1.155 -20.237 1.00 90.25 144 GLY A O 1
ATOM 1092 N N . THR A 1 145 ? 20.221 0.762 -20.287 1.00 95.38 145 THR A N 1
ATOM 1093 C CA . THR A 1 145 ? 19.370 1.551 -19.386 1.00 95.38 145 THR A CA 1
ATOM 1094 C C . THR A 1 145 ? 18.578 2.582 -20.181 1.00 95.38 145 THR A C 1
ATOM 1096 O O . THR A 1 145 ? 19.148 3.333 -20.972 1.00 95.38 145 THR A O 1
ATOM 1099 N N . LEU A 1 146 ? 17.264 2.645 -19.974 1.00 96.69 146 LEU A N 1
ATOM 1100 C CA . LEU A 1 146 ? 16.429 3.687 -20.569 1.00 96.69 146 LEU A CA 1
ATOM 1101 C C . LEU A 1 146 ? 16.375 4.903 -19.648 1.00 96.69 146 LEU A C 1
ATOM 1103 O O . LEU A 1 146 ? 15.914 4.814 -18.513 1.00 96.69 146 LEU A O 1
ATOM 1107 N N . HIS A 1 147 ? 16.821 6.041 -20.163 1.00 95.81 147 HIS A N 1
ATOM 1108 C CA . HIS A 1 147 ? 16.756 7.335 -19.502 1.00 95.81 147 HIS A CA 1
ATOM 1109 C C . HIS A 1 147 ? 15.514 8.090 -19.974 1.00 95.81 147 HIS A C 1
ATOM 1111 O O . HIS A 1 147 ? 15.352 8.339 -21.169 1.00 95.81 147 HIS A O 1
ATOM 1117 N N . ARG A 1 148 ? 14.654 8.499 -19.041 1.00 94.06 148 ARG A N 1
ATOM 1118 C CA . ARG A 1 148 ? 13.458 9.302 -19.317 1.00 94.06 148 ARG A CA 1
ATOM 1119 C C . ARG A 1 148 ? 13.340 10.420 -18.289 1.00 94.06 148 ARG A C 1
ATOM 1121 O O . ARG A 1 148 ? 12.892 10.195 -17.166 1.00 94.06 148 ARG A O 1
ATOM 1128 N N . GLY A 1 149 ? 13.729 11.636 -18.669 1.00 92.56 149 GLY A N 1
ATOM 1129 C CA . GLY A 1 149 ? 13.781 12.766 -17.737 1.00 92.56 149 GLY A CA 1
ATOM 1130 C C . GLY A 1 149 ? 14.659 12.436 -16.524 1.00 92.56 149 GLY A C 1
ATOM 1131 O O . GLY A 1 149 ? 15.8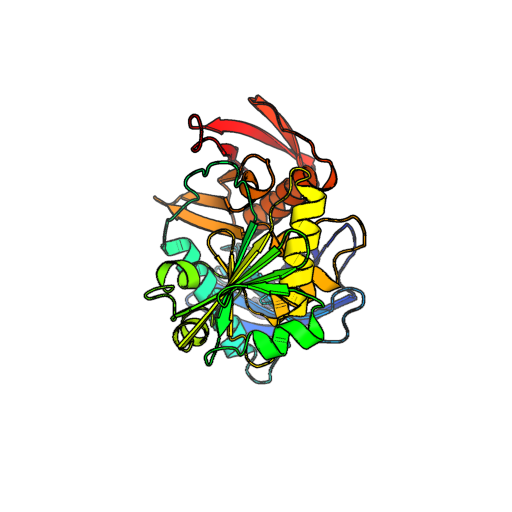20 12.075 -16.689 1.00 92.56 149 GLY A O 1
ATOM 1132 N N . ALA A 1 150 ? 14.089 12.518 -15.319 1.00 93.44 150 ALA A N 1
ATOM 1133 C CA . ALA A 1 150 ? 14.759 12.150 -14.067 1.00 93.44 150 ALA A CA 1
ATOM 1134 C C . ALA A 1 150 ? 14.656 10.651 -13.710 1.00 93.44 150 ALA A C 1
ATOM 1136 O O . ALA A 1 150 ? 15.045 10.254 -12.613 1.00 93.44 150 ALA A O 1
ATOM 1137 N N . SER A 1 151 ? 14.099 9.823 -14.603 1.00 96.94 151 SER A N 1
ATOM 1138 C CA . SER A 1 151 ? 13.899 8.391 -14.367 1.00 96.94 151 SER A CA 1
ATOM 1139 C C . SER A 1 151 ? 14.867 7.514 -15.156 1.00 96.94 151 SER A C 1
ATOM 1141 O O . SER A 1 151 ? 15.185 7.800 -16.313 1.00 96.94 151 SER A O 1
ATOM 1143 N N . LEU A 1 152 ? 15.289 6.418 -14.532 1.00 96.69 152 LEU A N 1
ATOM 1144 C CA . LEU A 1 152 ? 16.132 5.370 -15.097 1.00 96.69 152 LEU A CA 1
ATOM 1145 C C . LEU A 1 152 ? 15.379 4.043 -15.026 1.00 96.69 152 LEU A C 1
ATOM 1147 O O . LEU A 1 152 ? 14.881 3.684 -13.963 1.00 96.69 152 LEU A O 1
ATOM 1151 N N . LEU A 1 153 ? 15.307 3.314 -16.139 1.00 97.69 153 LEU A N 1
ATOM 1152 C CA . LEU A 1 153 ? 14.671 2.000 -16.202 1.00 97.69 153 LEU A CA 1
ATOM 1153 C C . LEU A 1 153 ? 15.704 0.955 -16.624 1.00 97.69 153 LEU A C 1
ATOM 1155 O O . LEU A 1 153 ? 16.338 1.087 -17.676 1.00 97.69 153 LEU A O 1
ATOM 1159 N N . ARG A 1 154 ? 15.881 -0.077 -15.796 1.00 96.81 154 ARG A N 1
ATOM 1160 C CA . ARG A 1 154 ? 16.954 -1.072 -15.920 1.00 96.81 154 ARG A CA 1
ATOM 1161 C C . ARG A 1 154 ? 16.395 -2.489 -15.808 1.00 96.81 154 ARG A C 1
ATOM 1163 O O . ARG A 1 154 ? 15.862 -2.831 -14.751 1.00 96.81 154 ARG A O 1
ATOM 1170 N N . PRO A 1 155 ? 16.514 -3.330 -16.848 1.00 97.00 155 PRO A N 1
ATOM 1171 C CA . PRO A 1 155 ? 16.210 -4.748 -16.727 1.00 97.00 155 PRO A CA 1
ATOM 1172 C C . PRO A 1 155 ? 17.110 -5.396 -15.691 1.00 97.00 155 PRO A C 1
ATOM 1174 O O . PRO A 1 155 ? 18.305 -5.104 -15.614 1.00 97.00 155 PRO A O 1
ATOM 1177 N N . ALA A 1 156 ? 16.536 -6.316 -14.940 1.00 96.62 156 ALA A N 1
ATOM 1178 C CA . ALA A 1 156 ? 17.225 -7.087 -13.930 1.00 96.62 156 ALA A CA 1
ATOM 1179 C C . ALA A 1 156 ? 16.694 -8.534 -13.930 1.00 96.62 156 ALA A C 1
ATOM 1181 O O . ALA A 1 156 ? 15.630 -8.818 -14.493 1.00 96.62 156 ALA A O 1
ATOM 1182 N N . PRO A 1 157 ? 17.447 -9.486 -13.352 1.00 96.81 157 PRO A N 1
ATOM 1183 C CA . PRO A 1 157 ? 16.940 -10.836 -13.119 1.00 96.81 157 PRO A CA 1
ATOM 1184 C C . PRO A 1 157 ? 15.751 -10.831 -12.142 1.00 96.81 157 PRO A C 1
ATOM 1186 O O . PRO A 1 157 ? 15.386 -9.793 -11.584 1.00 96.81 157 PRO A O 1
ATOM 1189 N N . ALA A 1 158 ? 15.133 -11.995 -11.941 1.00 96.31 158 ALA A N 1
ATOM 1190 C CA . ALA A 1 158 ? 14.192 -12.187 -10.840 1.00 96.31 158 ALA A CA 1
ATOM 1191 C C . ALA A 1 158 ? 14.855 -11.866 -9.488 1.00 96.31 158 ALA A C 1
ATOM 1193 O O . ALA A 1 158 ? 16.067 -12.019 -9.325 1.00 96.31 158 ALA A O 1
ATOM 1194 N N . ILE A 1 159 ? 14.051 -11.416 -8.533 1.00 95.06 159 ILE A N 1
ATOM 1195 C CA . ILE A 1 159 ? 14.447 -11.223 -7.142 1.00 95.06 159 ILE A CA 1
ATOM 1196 C C . ILE A 1 159 ? 14.383 -12.589 -6.447 1.00 95.06 159 ILE A C 1
ATOM 1198 O O . ILE A 1 159 ? 13.351 -13.254 -6.496 1.00 95.06 159 ILE A O 1
ATOM 1202 N N . ASP A 1 160 ? 15.481 -12.993 -5.801 1.00 87.25 160 ASP A N 1
ATOM 1203 C CA . ASP A 1 160 ? 15.656 -14.355 -5.275 1.00 87.25 160 ASP A CA 1
ATOM 1204 C C . ASP A 1 160 ? 14.593 -14.771 -4.240 1.00 87.25 160 ASP A C 1
ATOM 1206 O O . ASP A 1 160 ? 14.101 -15.896 -4.297 1.00 87.25 160 ASP A O 1
ATOM 1210 N N . ASP A 1 161 ? 14.227 -13.889 -3.299 1.00 87.38 161 ASP A N 1
ATOM 1211 C CA . ASP A 1 161 ? 13.207 -14.183 -2.284 1.00 87.38 161 ASP A CA 1
ATOM 1212 C C . ASP A 1 161 ? 12.399 -12.938 -1.887 1.00 87.38 161 ASP A C 1
ATOM 1214 O O . ASP A 1 161 ? 12.870 -12.060 -1.161 1.00 87.38 161 ASP A O 1
ATOM 1218 N N . LEU A 1 162 ? 11.154 -12.883 -2.362 1.00 91.69 162 LEU A N 1
ATOM 1219 C CA . LEU A 1 162 ? 10.159 -11.883 -1.967 1.00 91.69 162 LEU A CA 1
ATOM 1220 C C . LEU A 1 162 ? 9.172 -12.411 -0.924 1.00 91.69 162 LEU A C 1
ATOM 1222 O O . LEU A 1 162 ? 8.334 -11.644 -0.455 1.00 91.69 162 LEU A O 1
ATOM 1226 N N . THR A 1 163 ? 9.252 -13.688 -0.540 1.00 88.94 163 THR A N 1
ATOM 1227 C CA . THR A 1 163 ? 8.247 -14.343 0.310 1.00 88.94 163 THR A CA 1
ATOM 1228 C C . THR A 1 163 ? 8.008 -13.586 1.618 1.00 88.94 163 THR A C 1
ATOM 1230 O O . THR A 1 163 ? 6.851 -13.265 1.891 1.00 88.94 163 THR A O 1
ATOM 1233 N N . PRO A 1 164 ? 9.041 -13.174 2.386 1.00 86.19 164 PRO A N 1
ATOM 1234 C CA . PRO A 1 164 ? 8.826 -12.451 3.643 1.00 86.19 164 PRO A CA 1
ATOM 1235 C C . PRO A 1 164 ? 8.149 -11.087 3.462 1.00 86.19 164 PRO A C 1
ATOM 1237 O O . PRO A 1 164 ? 7.515 -10.578 4.383 1.00 86.19 164 PRO A O 1
ATOM 1240 N N . ILE A 1 165 ? 8.300 -10.470 2.288 1.00 88.12 165 ILE A N 1
ATOM 1241 C CA . ILE A 1 165 ? 7.674 -9.190 1.946 1.00 88.12 165 ILE A CA 1
ATOM 1242 C C . ILE A 1 165 ? 6.227 -9.436 1.504 1.00 88.12 165 ILE A C 1
ATOM 1244 O O . ILE A 1 165 ? 5.307 -8.795 2.010 1.00 88.12 165 ILE A O 1
ATOM 1248 N N . ALA A 1 166 ? 6.023 -10.412 0.618 1.00 88.88 166 ALA A N 1
ATOM 1249 C CA . ALA A 1 166 ? 4.727 -10.807 0.085 1.00 88.88 166 ALA A CA 1
ATOM 1250 C C . ALA A 1 166 ? 3.772 -11.351 1.157 1.00 88.88 166 ALA A C 1
ATOM 1252 O O . ALA A 1 166 ? 2.579 -11.070 1.112 1.00 88.88 166 ALA A O 1
ATOM 1253 N N . GLU A 1 167 ? 4.275 -12.052 2.173 1.00 83.75 167 GLU A N 1
ATOM 1254 C CA . GLU A 1 167 ? 3.469 -12.517 3.310 1.00 83.75 167 GLU A CA 1
ATOM 1255 C C . GLU A 1 167 ? 2.878 -11.375 4.149 1.00 83.75 167 GLU A C 1
ATOM 1257 O O . GLU A 1 167 ? 1.872 -11.571 4.833 1.00 83.75 167 GLU A O 1
ATOM 1262 N N . ARG A 1 168 ? 3.479 -10.180 4.091 1.00 81.06 168 ARG A N 1
ATOM 1263 C CA . ARG A 1 168 ? 3.014 -8.980 4.805 1.00 81.06 168 ARG A CA 1
ATOM 1264 C C . ARG A 1 168 ? 2.086 -8.108 3.961 1.00 81.06 168 ARG A C 1
ATOM 1266 O O . ARG A 1 168 ? 1.452 -7.203 4.502 1.00 81.06 168 ARG A O 1
ATOM 1273 N N . ALA A 1 169 ? 1.978 -8.370 2.658 1.00 85.56 169 ALA A N 1
ATOM 1274 C CA . ALA A 1 169 ? 1.105 -7.643 1.742 1.00 85.56 169 ALA A CA 1
ATOM 1275 C C . ALA A 1 169 ? -0.356 -8.103 1.903 1.00 85.56 169 ALA A C 1
ATOM 1277 O O . ALA A 1 169 ? -0.941 -8.704 1.010 1.00 85.56 169 ALA A O 1
ATOM 1278 N N . TYR A 1 170 ? -0.966 -7.836 3.062 1.00 80.88 170 TYR A N 1
ATOM 1279 C CA . TYR A 1 170 ? -2.314 -8.327 3.384 1.00 80.88 170 TYR A CA 1
ATOM 1280 C C . TYR A 1 170 ? -3.425 -7.782 2.473 1.00 80.88 170 TYR A C 1
ATOM 1282 O O . TYR A 1 170 ? -4.499 -8.375 2.410 1.00 80.88 170 TYR A O 1
ATOM 1290 N N . LEU A 1 171 ? -3.169 -6.683 1.754 1.00 81.56 171 LEU A N 1
ATOM 1291 C CA . LEU A 1 171 ? -4.065 -6.166 0.716 1.00 81.56 171 LEU A CA 1
ATOM 1292 C C . LEU A 1 171 ? -4.028 -6.997 -0.576 1.00 81.56 171 LEU A C 1
ATOM 1294 O O . LEU A 1 171 ? -4.896 -6.821 -1.420 1.00 81.56 171 LEU A O 1
ATOM 1298 N N . TRP A 1 172 ? -3.063 -7.910 -0.722 1.00 86.38 172 TRP A N 1
ATOM 1299 C CA . TRP A 1 172 ? -2.917 -8.780 -1.883 1.00 86.38 172 TRP A CA 1
ATOM 1300 C C . TRP A 1 172 ? -2.758 -10.249 -1.449 1.00 86.38 172 TRP A C 1
ATOM 1302 O O . TRP A 1 172 ? -1.646 -10.750 -1.268 1.00 86.38 172 TRP A O 1
ATOM 1312 N N . PRO A 1 173 ? -3.865 -10.991 -1.273 1.00 78.75 173 PRO A N 1
ATOM 1313 C CA . PRO A 1 173 ? -3.840 -12.334 -0.685 1.00 78.75 173 PRO A CA 1
ATOM 1314 C C . PRO A 1 173 ? -2.981 -13.350 -1.436 1.00 78.75 173 PRO A C 1
ATOM 1316 O O . PRO A 1 173 ? -2.404 -14.259 -0.825 1.00 78.75 173 PRO A O 1
ATOM 1319 N N . ARG A 1 174 ? -2.904 -13.182 -2.760 1.00 85.12 174 ARG A N 1
ATOM 1320 C CA . ARG A 1 174 ? -2.140 -14.032 -3.674 1.00 85.12 174 ARG A CA 1
ATOM 1321 C C . ARG A 1 174 ? -0.722 -13.523 -3.929 1.00 85.12 174 ARG A C 1
ATOM 1323 O O . ARG A 1 174 ? -0.026 -14.113 -4.747 1.00 85.12 174 ARG A O 1
ATOM 1330 N N . ALA A 1 175 ? -0.248 -12.515 -3.189 1.00 89.56 175 ALA A N 1
ATOM 1331 C CA . ALA A 1 175 ? 1.085 -11.939 -3.362 1.00 89.56 175 ALA A CA 1
ATOM 1332 C C . ALA A 1 175 ? 2.195 -12.996 -3.406 1.00 89.56 175 ALA A C 1
ATOM 1334 O O . ALA A 1 175 ? 3.000 -12.998 -4.328 1.00 89.56 175 ALA A O 1
ATOM 1335 N N . VAL A 1 176 ? 2.237 -13.936 -2.454 1.00 90.88 176 VAL A N 1
ATOM 1336 C CA . VAL A 1 176 ? 3.284 -14.980 -2.427 1.00 90.88 176 VAL A CA 1
ATOM 1337 C C . VAL A 1 176 ? 3.235 -15.852 -3.684 1.00 90.88 176 VAL A C 1
ATOM 1339 O O . VAL A 1 176 ? 4.261 -16.113 -4.302 1.00 90.88 176 VAL A O 1
ATOM 1342 N N . GLU A 1 177 ? 2.039 -16.287 -4.078 1.00 91.94 177 GLU A N 1
ATOM 1343 C CA . GLU A 1 177 ? 1.842 -17.164 -5.232 1.00 91.94 177 GLU A CA 1
ATOM 1344 C C . GLU A 1 177 ? 2.195 -16.460 -6.546 1.00 91.94 177 GLU A C 1
ATOM 1346 O O . GLU A 1 177 ? 2.978 -16.989 -7.332 1.00 91.94 177 GLU A O 1
ATOM 1351 N N . GLU A 1 178 ? 1.651 -15.267 -6.776 1.00 94.38 178 GLU A N 1
ATOM 1352 C CA . GLU A 1 178 ? 1.825 -14.515 -8.022 1.00 94.38 178 GLU A CA 1
ATOM 1353 C C . GLU A 1 178 ? 3.259 -13.995 -8.160 1.00 94.38 178 GLU A C 1
ATOM 1355 O O . GLU A 1 178 ? 3.897 -14.184 -9.199 1.00 94.38 178 GLU A O 1
ATOM 1360 N N . THR A 1 179 ? 3.825 -13.419 -7.092 1.00 95.75 179 THR A N 1
ATOM 1361 C CA . THR A 1 179 ? 5.211 -12.940 -7.137 1.00 95.75 179 THR A CA 1
ATOM 1362 C C . THR A 1 179 ? 6.199 -14.085 -7.315 1.00 95.75 179 THR A C 1
ATOM 1364 O O . THR A 1 179 ? 7.176 -13.893 -8.019 1.00 95.75 179 THR A O 1
ATOM 1367 N N . SER A 1 180 ? 5.953 -15.303 -6.819 1.00 95.44 180 SER A N 1
ATOM 1368 C CA . SER A 1 180 ? 6.868 -16.443 -7.032 1.00 95.44 180 SER A CA 1
ATOM 1369 C C . SER A 1 180 ? 7.049 -16.857 -8.503 1.00 95.44 180 SER A C 1
ATOM 1371 O O . SER A 1 180 ? 8.016 -17.540 -8.837 1.00 95.44 180 SER A O 1
ATOM 1373 N N . GLN A 1 181 ? 6.150 -16.433 -9.397 1.00 96.00 181 GLN A N 1
ATOM 1374 C CA . GLN A 1 181 ? 6.165 -16.811 -10.813 1.00 96.00 181 GLN A CA 1
ATOM 1375 C C . GLN A 1 181 ? 7.044 -15.901 -11.682 1.00 96.00 181 GLN A C 1
ATOM 1377 O O . GLN A 1 181 ? 7.235 -16.190 -12.867 1.00 96.00 181 GLN A O 1
ATOM 1382 N N . HIS A 1 182 ? 7.553 -14.789 -11.142 1.00 97.81 182 HIS A N 1
ATOM 1383 C CA . HIS A 1 182 ? 8.371 -13.862 -11.918 1.00 97.81 182 HIS A CA 1
ATOM 1384 C C . HIS A 1 182 ? 9.725 -14.474 -12.286 1.00 97.81 182 HIS A C 1
ATOM 1386 O O . HIS A 1 182 ? 10.376 -15.142 -11.486 1.00 97.81 182 HIS A O 1
ATOM 1392 N N . THR A 1 183 ? 10.171 -14.227 -13.516 1.00 97.62 183 THR A N 1
ATOM 1393 C CA . THR A 1 183 ? 11.470 -14.721 -14.006 1.00 97.62 183 THR A CA 1
ATOM 1394 C C . THR A 1 183 ? 12.421 -13.591 -14.386 1.00 97.62 183 THR A C 1
ATOM 1396 O O . THR A 1 183 ? 13.552 -13.844 -14.800 1.00 97.62 183 THR A O 1
ATOM 1399 N N . ALA A 1 184 ? 11.959 -12.347 -14.306 1.00 97.94 184 ALA A N 1
ATOM 1400 C CA . ALA A 1 184 ? 12.728 -11.147 -14.588 1.00 97.94 184 ALA A CA 1
ATOM 1401 C C . ALA A 1 184 ? 12.130 -9.960 -13.830 1.00 97.94 184 ALA A C 1
ATOM 1403 O O . ALA A 1 184 ? 11.039 -10.051 -13.263 1.00 97.94 184 ALA A O 1
ATOM 1404 N N . SER A 1 185 ? 12.830 -8.833 -13.851 1.00 98.00 185 SER A N 1
ATOM 1405 C CA . SER A 1 185 ? 12.333 -7.591 -13.282 1.00 98.00 185 SER A CA 1
ATOM 1406 C C . SER A 1 185 ? 12.755 -6.358 -14.083 1.00 98.00 185 SER A C 1
ATOM 1408 O O . SER A 1 185 ? 13.669 -6.407 -14.912 1.00 98.00 185 SER A O 1
ATOM 1410 N N . LEU A 1 186 ? 12.065 -5.243 -13.846 1.00 98.00 186 LEU A N 1
ATOM 1411 C CA . LEU A 1 186 ? 12.440 -3.918 -14.334 1.00 98.00 186 LEU A CA 1
ATOM 1412 C C . LEU A 1 186 ? 12.535 -2.967 -13.144 1.00 98.00 186 LEU A C 1
ATOM 1414 O O . LEU A 1 186 ? 11.520 -2.649 -12.527 1.00 98.00 186 LEU A O 1
ATOM 1418 N N . VAL A 1 187 ? 13.745 -2.507 -12.839 1.00 98.00 187 VAL A N 1
ATOM 1419 C CA . VAL A 1 187 ? 13.982 -1.519 -11.783 1.00 98.00 187 VAL A CA 1
ATOM 1420 C C . VAL A 1 187 ? 13.786 -0.125 -12.359 1.00 98.00 187 VAL A C 1
ATOM 1422 O O . VAL A 1 187 ? 14.372 0.209 -13.390 1.00 98.00 187 VAL A O 1
ATOM 1425 N N . ILE A 1 188 ? 12.963 0.670 -11.690 1.00 98.00 188 ILE A N 1
ATOM 1426 C CA . ILE A 1 188 ? 12.622 2.040 -12.048 1.00 98.00 188 ILE A CA 1
ATOM 1427 C C . ILE A 1 188 ? 13.086 2.927 -10.901 1.00 98.00 188 ILE A C 1
ATOM 1429 O O . ILE A 1 188 ? 12.563 2.824 -9.795 1.00 98.00 188 ILE A O 1
ATOM 1433 N N . ASP A 1 189 ? 14.043 3.803 -11.175 1.00 97.19 189 ASP A N 1
ATOM 1434 C CA . ASP A 1 189 ? 14.540 4.795 -10.225 1.00 97.19 189 ASP A CA 1
ATOM 1435 C C . ASP A 1 189 ? 14.147 6.188 -10.711 1.00 97.19 189 ASP A C 1
ATOM 1437 O O . ASP A 1 189 ? 14.398 6.521 -11.867 1.00 97.19 189 ASP A O 1
ATOM 1441 N N . THR A 1 190 ? 13.567 7.020 -9.849 1.00 96.88 190 THR A N 1
ATOM 1442 C CA . THR A 1 190 ? 13.212 8.410 -10.170 1.00 96.88 190 THR A CA 1
ATOM 1443 C C . THR A 1 190 ? 13.835 9.349 -9.148 1.00 96.88 190 THR A C 1
ATOM 1445 O O . THR A 1 190 ? 13.496 9.295 -7.967 1.00 96.88 190 THR A O 1
ATOM 1448 N N . SER A 1 191 ? 14.737 10.222 -9.593 1.00 94.44 191 SER A N 1
ATOM 1449 C CA . SER A 1 191 ? 15.413 11.217 -8.750 1.00 94.44 191 SER A CA 1
ATOM 1450 C C . SER A 1 191 ? 14.755 12.600 -8.840 1.00 94.44 191 SER A C 1
ATOM 1452 O O . SER A 1 191 ? 13.885 12.844 -9.678 1.00 94.44 191 SER A O 1
ATOM 1454 N N . GLY A 1 192 ? 15.148 13.515 -7.950 1.00 90.38 192 GLY A N 1
ATOM 1455 C CA . GLY A 1 192 ? 14.699 14.913 -7.963 1.00 90.38 192 GLY A CA 1
ATOM 1456 C C . GLY A 1 192 ? 14.642 15.530 -6.568 1.00 90.38 192 GLY A C 1
ATOM 1457 O O . GLY A 1 192 ? 14.354 14.828 -5.608 1.00 90.38 192 GLY A O 1
ATOM 1458 N N . GLU A 1 193 ? 14.916 16.830 -6.444 1.00 86.31 193 GLU A N 1
ATOM 1459 C CA . GLU A 1 193 ? 14.922 17.528 -5.144 1.00 86.31 193 GLU A CA 1
ATOM 1460 C C . GLU A 1 193 ? 13.508 17.775 -4.593 1.00 86.31 193 GLU A C 1
ATOM 1462 O O . GLU A 1 193 ? 13.286 17.696 -3.387 1.00 86.31 193 GLU A O 1
ATOM 1467 N N . ASP A 1 194 ? 12.539 18.045 -5.474 1.00 89.12 194 ASP A N 1
ATOM 1468 C CA . ASP A 1 194 ? 11.131 18.197 -5.103 1.00 89.12 194 ASP A CA 1
ATOM 1469 C C . ASP A 1 194 ? 10.502 16.815 -4.877 1.00 89.12 194 ASP A C 1
ATOM 1471 O O . ASP A 1 194 ? 10.236 16.069 -5.826 1.00 89.12 194 ASP A O 1
ATOM 1475 N N . THR A 1 195 ? 10.262 16.474 -3.609 1.00 87.44 195 THR A N 1
ATOM 1476 C CA . THR A 1 195 ? 9.739 15.162 -3.212 1.00 87.44 195 THR A CA 1
ATOM 1477 C C . THR A 1 195 ? 8.335 14.898 -3.748 1.00 87.44 195 THR A C 1
ATOM 1479 O O . THR A 1 195 ? 8.047 13.764 -4.131 1.00 87.44 195 THR A O 1
ATOM 1482 N N . ALA A 1 196 ? 7.477 15.918 -3.846 1.00 86.25 196 ALA A N 1
ATOM 1483 C CA . ALA A 1 196 ? 6.112 15.768 -4.343 1.00 86.25 196 ALA A CA 1
ATOM 1484 C C . ALA A 1 196 ? 6.099 15.550 -5.862 1.00 86.25 196 ALA A C 1
ATOM 1486 O O . ALA A 1 196 ? 5.450 14.625 -6.359 1.00 86.25 196 ALA A O 1
ATOM 1487 N N . ALA A 1 197 ? 6.869 16.347 -6.608 1.00 90.00 197 ALA A N 1
ATOM 1488 C CA . ALA A 1 197 ? 7.005 16.173 -8.053 1.00 90.00 197 ALA A CA 1
ATOM 1489 C C . ALA A 1 197 ? 7.665 14.830 -8.408 1.00 90.00 197 ALA A C 1
ATOM 1491 O O . ALA A 1 197 ? 7.241 14.161 -9.358 1.00 90.00 197 ALA A O 1
ATOM 1492 N N . ARG A 1 198 ? 8.666 14.405 -7.624 1.00 92.31 198 ARG A N 1
ATOM 1493 C CA . ARG A 1 198 ? 9.324 13.098 -7.747 1.00 92.31 198 ARG A CA 1
ATOM 1494 C C . ARG A 1 198 ? 8.345 11.953 -7.495 1.00 92.31 198 ARG A C 1
ATOM 1496 O O . ARG A 1 198 ? 8.252 11.061 -8.332 1.00 92.31 198 ARG A O 1
ATOM 1503 N N . ALA A 1 199 ? 7.579 12.010 -6.405 1.00 91.94 199 ALA A N 1
ATOM 1504 C CA . ALA A 1 199 ? 6.553 11.023 -6.059 1.00 91.94 199 ALA A CA 1
ATOM 1505 C C . ALA A 1 199 ? 5.496 10.865 -7.153 1.00 91.94 199 ALA A C 1
ATOM 1507 O O . ALA A 1 199 ? 5.201 9.745 -7.577 1.00 91.94 199 ALA A O 1
ATOM 1508 N N . ARG A 1 200 ? 4.984 11.985 -7.670 1.00 92.06 200 ARG A N 1
ATOM 1509 C CA . ARG A 1 200 ? 4.030 11.984 -8.780 1.00 92.06 200 ARG A CA 1
ATOM 1510 C C . ARG A 1 200 ? 4.633 11.378 -10.048 1.00 92.06 200 ARG A C 1
ATOM 1512 O O . ARG A 1 200 ? 4.068 10.449 -10.606 1.00 92.06 200 ARG A O 1
ATOM 1519 N N . THR A 1 201 ? 5.804 11.859 -10.468 1.00 94.31 201 THR A N 1
ATOM 1520 C CA . THR A 1 201 ? 6.481 11.363 -11.680 1.00 94.31 201 THR A CA 1
ATOM 1521 C C . THR A 1 201 ? 6.758 9.864 -11.594 1.00 94.31 201 THR A C 1
ATOM 1523 O O . THR A 1 201 ? 6.565 9.142 -12.571 1.00 94.31 201 THR A O 1
ATOM 1526 N N . HIS A 1 202 ? 7.206 9.399 -10.427 1.00 96.56 202 HIS A N 1
ATOM 1527 C CA . HIS A 1 202 ? 7.534 8.002 -10.187 1.00 96.56 202 HIS A CA 1
ATOM 1528 C C . HIS A 1 202 ? 6.297 7.106 -10.283 1.00 96.56 202 HIS A C 1
ATOM 1530 O O . HIS A 1 202 ? 6.278 6.161 -11.066 1.00 96.56 202 HIS A O 1
ATOM 1536 N N . THR A 1 203 ? 5.246 7.434 -9.532 1.00 96.38 203 THR A N 1
ATOM 1537 C CA . THR A 1 203 ? 4.015 6.630 -9.475 1.00 96.38 203 THR A CA 1
ATOM 1538 C C . THR A 1 203 ? 3.265 6.618 -10.807 1.00 96.38 203 THR A C 1
ATOM 1540 O O . THR A 1 203 ? 2.826 5.555 -11.241 1.00 96.38 203 THR A O 1
ATOM 1543 N N . GLU A 1 204 ? 3.200 7.752 -11.517 1.00 95.94 204 GLU A N 1
ATOM 1544 C CA . GLU A 1 204 ? 2.626 7.831 -12.869 1.00 95.94 204 GLU A CA 1
ATOM 1545 C C . GLU A 1 204 ? 3.420 6.985 -13.877 1.00 95.94 204 GLU A C 1
ATOM 1547 O O . GLU A 1 204 ? 2.830 6.270 -14.689 1.00 95.94 204 GLU A O 1
ATOM 1552 N N . LEU A 1 205 ? 4.759 7.022 -13.823 1.00 96.88 205 LEU A N 1
ATOM 1553 C CA . LEU A 1 205 ? 5.599 6.201 -14.698 1.00 96.88 205 LEU A CA 1
ATOM 1554 C C . LEU A 1 205 ? 5.406 4.707 -14.416 1.00 96.88 205 LEU A C 1
ATOM 1556 O O . LEU A 1 205 ? 5.190 3.948 -15.359 1.00 96.88 205 LEU A O 1
ATOM 1560 N N . VAL A 1 206 ? 5.448 4.292 -13.147 1.00 98.00 206 VAL A N 1
ATOM 1561 C CA . VAL A 1 206 ? 5.222 2.895 -12.746 1.00 98.00 206 VAL A CA 1
ATOM 1562 C C . VAL A 1 206 ? 3.849 2.427 -13.222 1.00 98.00 206 VAL A C 1
ATOM 1564 O O . VAL A 1 206 ? 3.778 1.417 -13.914 1.00 98.00 206 VAL A O 1
ATOM 1567 N N . ALA A 1 207 ? 2.782 3.187 -12.950 1.00 96.62 207 ALA A N 1
ATOM 1568 C CA . ALA A 1 207 ? 1.424 2.838 -13.368 1.00 96.62 207 ALA A CA 1
ATOM 1569 C C . ALA A 1 207 ? 1.281 2.718 -14.897 1.00 96.62 207 ALA A C 1
ATOM 1571 O O . ALA A 1 207 ? 0.624 1.796 -15.381 1.00 96.62 207 ALA A O 1
ATOM 1572 N N . SER A 1 208 ? 1.946 3.596 -15.661 1.00 95.62 208 SER A N 1
ATOM 1573 C CA . SER A 1 208 ? 1.922 3.571 -17.133 1.00 95.62 208 SER A CA 1
ATOM 1574 C C . SER A 1 208 ? 2.600 2.347 -17.759 1.00 95.62 208 SER A C 1
ATOM 1576 O O . SER A 1 208 ? 2.366 2.049 -18.928 1.00 95.62 208 SER A O 1
ATOM 1578 N N . LEU A 1 209 ? 3.453 1.660 -16.995 1.00 96.06 209 LEU A N 1
ATOM 1579 C CA . LEU A 1 209 ? 4.196 0.475 -17.422 1.00 96.06 209 LEU A CA 1
ATOM 1580 C C . LEU A 1 209 ? 3.522 -0.835 -17.016 1.00 96.06 209 LEU A C 1
ATOM 1582 O O . LEU A 1 209 ? 4.031 -1.903 -17.343 1.00 96.06 209 LEU A O 1
ATOM 1586 N N . ILE A 1 210 ? 2.410 -0.763 -16.285 1.00 95.25 210 ILE A N 1
ATOM 1587 C CA . ILE A 1 210 ? 1.649 -1.949 -15.920 1.00 95.25 210 ILE A CA 1
ATOM 1588 C C . ILE A 1 210 ? 0.918 -2.443 -17.168 1.00 95.25 210 ILE A C 1
ATOM 1590 O O . ILE A 1 210 ? 0.212 -1.675 -17.821 1.00 95.25 210 ILE A O 1
ATOM 1594 N N . ASP A 1 211 ? 1.046 -3.730 -17.464 1.00 92.62 211 ASP A N 1
ATOM 1595 C CA . ASP A 1 211 ? 0.295 -4.487 -18.465 1.00 92.62 211 ASP A CA 1
ATOM 1596 C C . ASP A 1 211 ? 0.187 -5.960 -18.006 1.00 92.62 211 ASP A C 1
ATOM 1598 O O . ASP A 1 211 ? 0.579 -6.292 -16.886 1.00 92.62 211 ASP A O 1
ATOM 1602 N N . ASP A 1 212 ? -0.322 -6.853 -18.859 1.00 91.50 212 ASP A N 1
ATOM 1603 C CA . ASP A 1 212 ? -0.495 -8.282 -18.541 1.00 91.50 212 ASP A CA 1
ATOM 1604 C C . ASP A 1 212 ? 0.837 -9.037 -18.304 1.00 91.50 212 ASP A C 1
ATOM 1606 O O . ASP A 1 212 ? 0.849 -10.210 -17.906 1.00 91.50 212 ASP A O 1
ATOM 1610 N N . HIS A 1 213 ? 1.980 -8.399 -18.582 1.00 94.06 213 HIS A N 1
ATOM 1611 C CA . HIS A 1 213 ? 3.316 -8.944 -18.348 1.00 94.06 213 HIS A CA 1
ATOM 1612 C C . HIS A 1 213 ? 3.788 -8.749 -16.904 1.00 94.06 213 HIS A C 1
ATOM 1614 O O . HIS A 1 213 ? 4.626 -9.526 -16.424 1.00 94.06 213 HIS A O 1
ATOM 1620 N N . VAL A 1 214 ? 3.253 -7.733 -16.222 1.00 97.56 214 VAL A N 1
ATOM 1621 C CA . VAL A 1 214 ? 3.593 -7.373 -14.844 1.00 97.56 214 VAL A CA 1
ATOM 1622 C C . VAL A 1 214 ? 2.792 -8.239 -13.875 1.00 97.56 214 VAL A C 1
ATOM 1624 O O . VAL A 1 214 ? 1.570 -8.187 -13.832 1.00 97.56 214 VAL A O 1
ATOM 1627 N N . LEU A 1 215 ? 3.498 -9.032 -13.072 1.00 97.38 215 LEU A N 1
ATOM 1628 C CA . LEU A 1 215 ? 2.924 -9.908 -12.048 1.00 97.38 215 LEU A CA 1
ATOM 1629 C C . LEU A 1 215 ? 2.740 -9.205 -10.702 1.00 97.38 215 LEU A C 1
ATOM 1631 O O . LEU A 1 215 ? 1.923 -9.631 -9.899 1.00 97.38 215 LEU A O 1
ATOM 1635 N N . GLY A 1 216 ? 3.515 -8.153 -10.441 1.00 97.62 216 GLY A N 1
ATOM 1636 C CA . GLY A 1 216 ? 3.469 -7.384 -9.201 1.00 97.62 216 GLY A CA 1
ATOM 1637 C C . GLY A 1 216 ? 4.460 -6.227 -9.219 1.00 97.62 216 GLY A C 1
ATOM 1638 O O . GLY A 1 216 ? 5.325 -6.150 -10.094 1.00 97.62 216 GLY A O 1
ATOM 1639 N N . ILE A 1 217 ? 4.349 -5.334 -8.240 1.00 98.38 217 ILE A N 1
ATOM 1640 C CA . ILE A 1 217 ? 5.268 -4.204 -8.062 1.00 98.38 217 ILE A CA 1
ATOM 1641 C C . ILE A 1 217 ? 5.877 -4.287 -6.670 1.00 98.38 217 ILE A C 1
ATOM 1643 O O . ILE A 1 217 ? 5.153 -4.234 -5.686 1.00 98.38 217 ILE A O 1
ATOM 1647 N N . HIS A 1 218 ? 7.199 -4.385 -6.575 1.00 97.19 218 HIS A N 1
ATOM 1648 C CA . HIS A 1 218 ? 7.924 -4.258 -5.314 1.00 97.19 218 HIS A CA 1
ATOM 1649 C C . HIS A 1 218 ? 8.377 -2.805 -5.127 1.00 97.19 218 HIS A C 1
ATOM 1651 O O . HIS A 1 218 ? 9.175 -2.297 -5.915 1.00 97.19 218 HIS A O 1
ATOM 1657 N N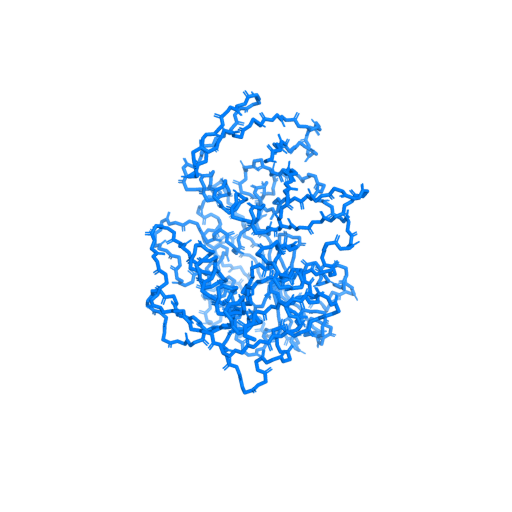 . ALA A 1 219 ? 7.869 -2.135 -4.098 1.00 93.94 219 ALA A N 1
ATOM 1658 C CA . ALA A 1 219 ? 8.230 -0.765 -3.735 1.00 93.94 219 ALA A CA 1
ATOM 1659 C C . ALA A 1 219 ? 8.078 -0.588 -2.217 1.00 93.94 219 ALA A C 1
ATOM 1661 O O . ALA A 1 219 ? 7.480 -1.446 -1.581 1.00 93.94 219 ALA A O 1
ATOM 1662 N N . ASN A 1 220 ? 8.662 0.474 -1.639 1.00 87.38 220 ASN A N 1
ATOM 1663 C CA . ASN A 1 220 ? 8.451 0.949 -0.252 1.00 87.38 220 ASN A CA 1
ATOM 1664 C C . ASN A 1 220 ? 8.278 -0.124 0.857 1.00 87.38 220 ASN A C 1
ATOM 1666 O O . ASN A 1 220 ? 7.541 0.084 1.817 1.00 87.38 220 ASN A O 1
ATOM 1670 N N . GLY A 1 221 ? 9.004 -1.244 0.759 1.00 84.00 221 GLY A N 1
ATOM 1671 C CA . GLY A 1 221 ? 8.990 -2.325 1.756 1.00 84.00 221 GLY A CA 1
ATOM 1672 C C . GLY A 1 221 ? 7.857 -3.352 1.607 1.00 84.00 221 GLY A C 1
ATOM 1673 O O . GLY A 1 221 ? 7.730 -4.243 2.456 1.00 84.00 221 GLY A O 1
ATOM 1674 N N . THR A 1 222 ? 7.057 -3.274 0.539 1.00 91.25 222 THR A N 1
ATOM 1675 C CA . THR A 1 222 ? 5.931 -4.174 0.257 1.00 91.25 222 THR A CA 1
ATOM 1676 C C . THR A 1 222 ? 5.834 -4.570 -1.221 1.00 91.25 222 THR A C 1
ATOM 1678 O O . THR A 1 222 ? 6.602 -4.117 -2.071 1.00 91.25 222 THR A O 1
ATOM 1681 N N . VAL A 1 223 ? 4.885 -5.451 -1.533 1.00 95.19 223 VAL A N 1
ATOM 1682 C CA . VAL A 1 223 ? 4.517 -5.788 -2.911 1.00 95.19 223 VAL A CA 1
ATOM 1683 C C . VAL A 1 223 ? 3.056 -5.446 -3.175 1.00 95.19 223 VAL A C 1
ATOM 1685 O O . VAL A 1 223 ? 2.195 -5.650 -2.320 1.00 95.19 223 VAL A O 1
ATOM 1688 N N . TYR A 1 224 ? 2.786 -4.938 -4.371 1.00 93.06 224 TYR A N 1
ATOM 1689 C CA . TYR A 1 224 ? 1.473 -4.491 -4.808 1.00 93.06 224 TYR A CA 1
ATOM 1690 C C . TYR A 1 224 ? 0.937 -5.349 -5.943 1.00 93.06 224 TYR A C 1
ATOM 1692 O O . TYR A 1 224 ? 1.675 -5.693 -6.874 1.00 93.06 224 TYR A O 1
ATOM 1700 N N . GLU A 1 225 ? -0.369 -5.601 -5.885 1.00 94.25 225 GLU A N 1
ATOM 1701 C CA . GLU A 1 225 ? -1.134 -6.098 -7.020 1.00 94.25 225 GLU A CA 1
ATOM 1702 C C . GLU A 1 225 ? -1.154 -5.021 -8.130 1.00 94.25 225 GLU A C 1
ATOM 1704 O O . GLU A 1 225 ? -1.336 -3.832 -7.823 1.00 94.25 225 GLU A O 1
ATOM 1709 N N . PRO A 1 226 ? -0.914 -5.383 -9.406 1.00 95.06 226 PRO A N 1
ATOM 1710 C CA . PRO A 1 226 ? -0.795 -4.395 -10.475 1.00 95.06 226 PRO A CA 1
ATOM 1711 C C . PRO A 1 226 ? -2.058 -3.561 -10.732 1.00 95.06 226 PRO A C 1
ATOM 1713 O O . PRO A 1 226 ? -1.954 -2.347 -10.932 1.00 95.06 226 PRO A O 1
ATOM 1716 N N . GLY A 1 227 ? -3.242 -4.174 -10.702 1.00 84.75 227 GLY A N 1
ATOM 1717 C CA . GLY A 1 227 ? -4.522 -3.484 -10.849 1.00 84.75 227 GLY A CA 1
ATOM 1718 C C . GLY A 1 227 ? -4.747 -2.437 -9.758 1.00 84.75 227 GLY A C 1
ATOM 1719 O O . GLY A 1 227 ? -5.044 -1.284 -10.066 1.00 84.75 227 GLY A O 1
ATOM 1720 N N . PHE A 1 228 ? -4.505 -2.800 -8.501 1.00 85.44 228 PHE A N 1
ATOM 1721 C CA . PHE A 1 228 ? -4.599 -1.948 -7.325 1.00 85.44 228 PHE A CA 1
ATOM 1722 C C . PHE A 1 228 ? -3.659 -0.753 -7.434 1.00 85.44 228 PHE A C 1
ATOM 1724 O O . PHE A 1 228 ? -4.097 0.385 -7.256 1.00 85.44 228 PHE A O 1
ATOM 1731 N N . TYR A 1 229 ? -2.381 -0.985 -7.755 1.00 90.69 229 TYR A N 1
ATOM 1732 C CA . TYR A 1 229 ? -1.412 0.102 -7.894 1.00 90.69 229 TYR A CA 1
ATOM 1733 C C . TYR A 1 229 ? -1.858 1.089 -8.977 1.00 90.69 229 TYR A C 1
ATOM 1735 O O . TYR A 1 229 ? -1.905 2.298 -8.733 1.00 90.69 229 TYR A O 1
ATOM 1743 N N . ARG A 1 230 ? -2.244 0.579 -10.158 1.00 89.12 230 ARG A N 1
ATOM 1744 C CA . ARG A 1 230 ? -2.740 1.410 -11.262 1.00 89.12 230 ARG A CA 1
ATOM 1745 C C . ARG A 1 230 ? -3.977 2.200 -10.840 1.00 89.12 230 ARG A C 1
ATOM 1747 O O . ARG A 1 230 ? -3.998 3.415 -11.004 1.00 89.12 230 ARG A O 1
ATOM 1754 N N . GLN A 1 231 ? -4.966 1.537 -10.246 1.00 83.19 231 GLN A N 1
ATOM 1755 C CA . GLN A 1 231 ? -6.214 2.163 -9.822 1.00 83.19 231 GLN A CA 1
ATOM 1756 C C . GLN A 1 231 ? -5.971 3.268 -8.792 1.00 83.19 231 GLN A C 1
ATOM 1758 O O . GLN A 1 231 ? -6.557 4.343 -8.906 1.00 83.19 231 GLN A O 1
ATOM 1763 N N . VAL A 1 232 ? -5.108 3.039 -7.796 1.00 84.44 232 VAL A N 1
ATOM 1764 C CA . VAL A 1 232 ? -4.745 4.064 -6.806 1.00 84.44 232 VAL A CA 1
ATOM 1765 C C . VAL A 1 232 ? -4.176 5.298 -7.503 1.00 84.44 232 VAL A C 1
ATOM 1767 O O . VAL A 1 232 ? -4.603 6.409 -7.200 1.00 84.44 232 VAL A O 1
ATOM 1770 N N . VAL A 1 233 ? -3.259 5.123 -8.455 1.00 89.06 233 VAL A N 1
ATOM 1771 C CA . VAL A 1 233 ? -2.643 6.245 -9.177 1.00 89.06 233 VAL A CA 1
ATOM 1772 C C . VAL A 1 233 ? -3.651 6.961 -10.081 1.00 89.06 233 VAL A C 1
ATOM 1774 O O . VAL A 1 233 ? -3.748 8.182 -10.027 1.00 89.06 233 VAL A O 1
ATOM 1777 N N . GLU A 1 234 ? -4.438 6.229 -10.868 1.00 86.25 234 GLU A N 1
ATOM 1778 C CA . GLU A 1 234 ? -5.381 6.802 -11.842 1.00 86.25 234 GLU A CA 1
ATOM 1779 C C . GLU A 1 234 ? -6.577 7.507 -11.196 1.00 86.25 234 GLU A C 1
ATOM 1781 O O . GLU A 1 234 ? -7.103 8.472 -11.750 1.00 86.25 234 GLU A O 1
ATOM 1786 N N . THR A 1 235 ? -7.011 7.041 -10.023 1.00 79.12 235 THR A N 1
ATOM 1787 C CA . THR A 1 235 ? -8.134 7.649 -9.291 1.00 79.12 235 THR A CA 1
ATOM 1788 C C . THR A 1 235 ? -7.702 8.779 -8.359 1.00 79.12 235 THR A C 1
ATOM 1790 O O . THR A 1 235 ? -8.558 9.492 -7.834 1.00 79.12 235 THR A O 1
ATOM 1793 N N . THR A 1 236 ? -6.393 8.985 -8.169 1.00 81.25 236 THR A N 1
ATOM 1794 C CA . THR A 1 236 ? -5.878 10.090 -7.356 1.00 81.25 236 THR A CA 1
ATOM 1795 C C . THR A 1 236 ? -6.107 11.426 -8.075 1.00 81.25 236 THR A C 1
ATOM 1797 O O . THR A 1 236 ? -5.675 11.594 -9.219 1.00 81.25 236 THR A O 1
ATOM 1800 N N . PRO A 1 237 ? -6.754 12.416 -7.428 1.00 79.19 237 PRO A N 1
ATOM 1801 C CA . PRO A 1 237 ? -6.981 13.718 -8.040 1.00 79.19 237 PRO A CA 1
ATOM 1802 C C . PRO A 1 237 ? -5.677 14.438 -8.424 1.00 79.19 237 PRO A C 1
ATOM 1804 O O . PRO A 1 237 ? -4.681 14.347 -7.702 1.00 79.19 237 PRO A O 1
ATOM 1807 N N . PRO A 1 238 ? -5.673 15.237 -9.508 1.00 79.69 238 PRO A N 1
ATOM 1808 C CA . PRO A 1 238 ? -4.523 16.061 -9.858 1.00 79.69 238 PRO A CA 1
ATOM 1809 C C . PRO A 1 238 ? -4.091 16.969 -8.699 1.00 79.69 238 PRO A C 1
ATOM 1811 O O . PRO A 1 238 ? -4.890 17.745 -8.178 1.00 79.69 238 PRO A O 1
ATOM 1814 N N . GLY A 1 239 ? -2.812 16.898 -8.327 1.00 80.75 239 GLY A N 1
ATOM 1815 C CA . GLY A 1 239 ? -2.245 17.665 -7.213 1.00 80.75 239 GLY A CA 1
ATOM 1816 C C . GLY A 1 239 ? -2.302 16.956 -5.855 1.00 80.75 239 GLY A C 1
ATOM 1817 O O . GLY A 1 239 ? -1.671 17.439 -4.918 1.00 80.75 239 GLY A O 1
ATOM 1818 N N . SER A 1 240 ? -2.977 15.807 -5.758 1.00 83.19 240 SER A N 1
ATOM 1819 C CA . SER A 1 240 ? -2.947 14.939 -4.578 1.00 83.19 240 SER A CA 1
ATOM 1820 C C . SER A 1 240 ? -1.893 13.830 -4.731 1.00 83.19 240 SER A C 1
ATOM 1822 O O . SER A 1 240 ? -1.657 13.354 -5.844 1.00 83.19 240 SER A O 1
ATOM 1824 N N . PRO A 1 241 ? -1.236 13.399 -3.641 1.00 86.50 241 PRO A N 1
ATOM 1825 C CA . PRO A 1 241 ? -0.312 12.270 -3.667 1.00 86.50 241 PRO A CA 1
ATOM 1826 C C . PRO A 1 241 ? -1.080 10.934 -3.630 1.00 86.50 241 PRO A C 1
ATOM 1828 O O . PRO A 1 241 ? -1.985 10.788 -2.806 1.00 86.50 241 PRO A O 1
ATOM 1831 N N . PRO A 1 242 ? -0.714 9.926 -4.447 1.00 89.44 242 PRO A N 1
ATOM 1832 C CA . PRO A 1 242 ? -1.330 8.599 -4.398 1.00 89.44 242 PRO A CA 1
ATOM 1833 C C . PRO A 1 242 ? -0.815 7.819 -3.178 1.00 89.44 242 PRO A C 1
ATOM 1835 O O . PRO A 1 242 ? 0.087 6.988 -3.279 1.00 89.44 242 PRO A O 1
ATOM 1838 N N . VAL A 1 243 ? -1.366 8.117 -1.996 1.00 89.94 243 VAL A N 1
ATOM 1839 C CA . VAL A 1 243 ? -0.841 7.679 -0.687 1.00 89.94 243 VAL A CA 1
ATOM 1840 C C . VAL A 1 243 ? -0.581 6.174 -0.629 1.00 89.94 243 VAL A C 1
ATOM 1842 O O . VAL A 1 243 ? 0.511 5.766 -0.254 1.00 89.94 243 VAL A O 1
ATOM 1845 N N . LEU A 1 244 ? -1.532 5.343 -1.066 1.00 88.81 244 LEU A N 1
ATOM 1846 C CA . LEU A 1 244 ? -1.410 3.880 -0.995 1.00 88.81 244 LEU A CA 1
ATOM 1847 C C . LEU A 1 244 ? -0.416 3.279 -2.007 1.00 88.81 244 LEU A C 1
ATOM 1849 O O . LEU A 1 244 ? -0.038 2.121 -1.857 1.00 88.81 244 LEU A O 1
ATOM 1853 N N . ALA A 1 245 ? 0.029 4.053 -3.000 1.00 91.62 245 ALA A N 1
ATOM 1854 C CA . ALA A 1 245 ? 1.105 3.677 -3.921 1.00 91.62 245 ALA A CA 1
ATOM 1855 C C . ALA A 1 245 ? 2.485 4.178 -3.450 1.00 91.62 245 ALA A C 1
ATOM 1857 O O . ALA A 1 245 ? 3.512 3.738 -3.966 1.00 91.62 245 ALA A O 1
ATOM 1858 N N . LEU A 1 246 ? 2.511 5.108 -2.486 1.00 93.06 246 LEU A N 1
ATOM 1859 C CA . LEU A 1 246 ? 3.721 5.716 -1.921 1.00 93.06 246 LEU A CA 1
ATOM 1860 C C . LEU A 1 246 ? 4.066 5.187 -0.532 1.00 93.06 246 LEU A C 1
ATOM 1862 O O . LEU A 1 246 ? 5.241 5.160 -0.175 1.00 93.06 246 LEU A O 1
ATOM 1866 N N . VAL A 1 247 ? 3.071 4.738 0.229 1.00 91.94 247 VAL A N 1
ATOM 1867 C CA . VAL A 1 247 ? 3.222 4.323 1.621 1.00 91.94 247 VAL A CA 1
ATOM 1868 C C . VAL A 1 247 ? 2.548 2.973 1.833 1.00 91.94 247 VAL A C 1
ATOM 1870 O O . VAL A 1 247 ? 1.345 2.818 1.612 1.00 91.94 247 VAL A O 1
ATOM 1873 N N . HIS A 1 248 ? 3.314 1.998 2.309 1.00 92.00 248 HIS A N 1
ATOM 1874 C CA . HIS A 1 248 ? 2.771 0.768 2.859 1.00 92.00 248 HIS A CA 1
ATOM 1875 C C . HIS A 1 248 ? 2.225 1.029 4.267 1.00 92.00 248 HIS A C 1
ATOM 1877 O O . HIS A 1 248 ? 2.934 1.541 5.132 1.00 92.00 248 HIS A O 1
ATOM 1883 N N . LEU A 1 249 ? 0.964 0.659 4.502 1.00 90.88 249 LEU A N 1
ATOM 1884 C CA . LEU A 1 249 ? 0.344 0.677 5.827 1.00 90.88 249 LEU A CA 1
ATOM 1885 C C . LEU A 1 249 ? 0.448 -0.727 6.425 1.00 90.88 249 LEU A C 1
ATOM 1887 O O . LEU A 1 249 ? -0.377 -1.592 6.131 1.00 90.88 249 LEU A O 1
ATOM 1891 N N . GLY A 1 250 ? 1.485 -0.966 7.217 1.00 87.19 250 GLY A N 1
ATOM 1892 C CA . GLY A 1 250 ? 1.782 -2.262 7.808 1.00 87.19 250 GLY A CA 1
ATOM 1893 C C . GLY A 1 250 ? 1.038 -2.512 9.116 1.00 87.19 250 GLY A C 1
ATOM 1894 O O . GLY A 1 250 ? 0.755 -1.595 9.889 1.00 87.19 250 GLY A O 1
ATOM 1895 N N . LEU A 1 251 ? 0.748 -3.785 9.377 1.00 85.62 251 LEU A N 1
ATOM 1896 C CA . LEU A 1 251 ? 0.105 -4.265 10.596 1.00 85.62 251 LEU A CA 1
ATOM 1897 C C . LEU A 1 251 ? 0.904 -5.437 11.157 1.00 85.62 251 LEU A C 1
ATOM 1899 O O . LEU A 1 251 ? 1.291 -6.339 10.418 1.00 85.62 251 LEU A O 1
ATOM 1903 N N . ALA A 1 252 ? 1.133 -5.442 12.468 1.00 79.31 252 ALA A N 1
ATOM 1904 C CA . ALA A 1 252 ? 1.880 -6.499 13.139 1.00 79.31 252 ALA A CA 1
ATOM 1905 C C . ALA A 1 252 ? 1.390 -6.719 14.570 1.00 79.31 252 ALA A C 1
ATOM 1907 O O . ALA A 1 252 ? 1.085 -5.779 15.299 1.00 79.31 252 ALA A O 1
ATOM 1908 N N . LYS A 1 253 ? 1.382 -7.968 15.030 1.00 72.25 253 LYS A N 1
ATOM 1909 C CA . LYS A 1 253 ? 1.144 -8.327 16.427 1.00 72.25 253 LYS A CA 1
ATOM 1910 C C . LYS A 1 253 ? 2.442 -8.828 17.044 1.00 72.25 253 LYS A C 1
ATOM 1912 O O . LYS A 1 253 ? 2.999 -9.840 16.633 1.00 72.25 253 LYS A O 1
ATOM 1917 N N . ARG A 1 254 ? 2.919 -8.144 18.084 1.00 65.00 254 ARG A N 1
ATOM 1918 C CA . ARG A 1 254 ? 4.165 -8.488 18.781 1.00 65.00 254 ARG A CA 1
ATOM 1919 C C . ARG A 1 254 ? 3.931 -8.515 20.283 1.00 65.00 254 ARG A C 1
ATOM 1921 O O . ARG A 1 254 ? 3.415 -7.563 20.859 1.00 65.00 254 ARG A O 1
ATOM 1928 N N . LEU A 1 255 ? 4.298 -9.628 20.925 1.00 67.31 255 LEU A N 1
ATOM 1929 C CA . LEU A 1 255 ? 4.127 -9.838 22.373 1.00 67.31 255 LEU A CA 1
ATOM 1930 C C . LEU A 1 255 ? 2.690 -9.551 22.862 1.00 67.31 255 LEU A C 1
ATOM 1932 O O . LEU A 1 255 ? 2.481 -8.960 23.917 1.00 67.31 255 LEU A O 1
ATOM 1936 N N . GLY A 1 256 ? 1.689 -9.941 22.067 1.00 64.62 256 GLY A N 1
ATOM 1937 C CA . GLY A 1 256 ? 0.272 -9.753 22.391 1.00 64.62 256 GLY A CA 1
ATOM 1938 C C . GLY A 1 256 ? -0.280 -8.347 22.135 1.00 64.62 256 GLY A C 1
ATOM 1939 O O . GLY A 1 256 ? -1.491 -8.173 22.240 1.00 64.62 256 GLY A O 1
ATOM 1940 N N . ARG A 1 257 ? 0.557 -7.373 21.754 1.00 71.56 257 ARG A N 1
ATOM 1941 C CA . ARG A 1 257 ? 0.134 -6.015 21.383 1.00 71.56 257 ARG A CA 1
ATOM 1942 C C . ARG A 1 257 ? 0.034 -5.881 19.869 1.00 71.56 257 ARG A C 1
ATOM 1944 O O . ARG A 1 257 ? 0.848 -6.456 19.147 1.00 71.56 257 ARG A O 1
ATOM 1951 N N . LEU A 1 258 ? -0.964 -5.133 19.418 1.00 80.62 258 LEU A N 1
ATOM 1952 C CA . LEU A 1 258 ? -1.167 -4.808 18.016 1.00 80.62 258 LEU A CA 1
ATOM 1953 C C . LEU A 1 258 ? -0.463 -3.489 17.686 1.00 80.62 258 LEU A C 1
ATOM 1955 O O . LEU A 1 258 ? -0.588 -2.509 18.424 1.00 80.62 258 LEU A O 1
ATOM 1959 N N . TYR A 1 259 ? 0.271 -3.502 16.583 1.00 81.12 259 TYR A N 1
ATOM 1960 C CA . TYR A 1 259 ? 1.027 -2.392 16.037 1.00 81.12 259 TYR A CA 1
ATOM 1961 C C . TYR A 1 259 ? 0.552 -2.107 14.619 1.00 81.12 259 TYR A C 1
ATOM 1963 O O . TYR A 1 259 ? 0.300 -3.029 13.843 1.00 81.12 259 TYR A O 1
ATOM 1971 N N . GLY A 1 260 ? 0.483 -0.827 14.292 1.00 89.50 260 GLY A N 1
ATOM 1972 C CA . GLY A 1 260 ? 0.359 -0.336 12.933 1.00 89.50 260 GLY A CA 1
ATOM 1973 C C . GLY A 1 260 ? 1.536 0.580 12.631 1.00 89.50 260 GLY A C 1
ATOM 1974 O O . GLY A 1 260 ? 1.994 1.302 13.517 1.00 89.50 260 GLY A O 1
ATOM 1975 N N . PHE A 1 261 ? 2.050 0.540 11.411 1.00 90.38 261 PHE A N 1
ATOM 1976 C CA . PHE A 1 261 ? 3.191 1.356 11.018 1.00 90.38 261 PHE A CA 1
ATOM 1977 C C . PHE A 1 261 ? 3.113 1.776 9.556 1.00 90.38 261 PHE A C 1
ATOM 1979 O O . PHE A 1 261 ? 2.411 1.155 8.761 1.00 90.38 261 PHE A O 1
ATOM 1986 N N . THR A 1 262 ? 3.842 2.826 9.202 1.00 91.62 262 THR A N 1
ATOM 1987 C CA . THR A 1 262 ? 4.045 3.213 7.805 1.00 91.62 262 THR A CA 1
ATOM 1988 C C . THR A 1 262 ? 5.437 2.808 7.324 1.00 91.62 262 THR A C 1
ATOM 1990 O O . THR A 1 262 ? 6.388 2.763 8.106 1.00 91.62 262 THR A O 1
ATOM 1993 N N . GLU A 1 263 ? 5.549 2.509 6.032 1.00 88.81 263 GLU A N 1
ATOM 1994 C CA . GLU A 1 263 ? 6.822 2.436 5.315 1.00 88.81 263 GLU A CA 1
ATOM 1995 C C . GLU A 1 263 ? 6.706 3.186 3.983 1.00 88.81 263 GLU A C 1
ATOM 1997 O O . GLU A 1 263 ? 5.843 2.879 3.166 1.00 88.81 263 GLU A O 1
ATOM 2002 N N . GLY A 1 264 ? 7.587 4.160 3.746 1.00 89.44 264 GLY A N 1
ATOM 2003 C CA . GLY A 1 264 ? 7.660 4.935 2.502 1.00 89.44 264 GLY A CA 1
ATOM 2004 C C . GLY A 1 264 ? 7.523 6.445 2.701 1.00 89.44 264 GLY A C 1
ATOM 2005 O O . GLY A 1 264 ? 7.889 7.209 1.811 1.00 89.44 264 GLY A O 1
ATOM 2006 N N . LEU A 1 265 ? 7.071 6.903 3.876 1.00 90.12 265 LEU A N 1
ATOM 2007 C CA . LEU A 1 265 ? 7.013 8.333 4.198 1.00 90.12 265 LEU A CA 1
ATOM 2008 C C . LEU A 1 265 ? 8.410 8.957 4.222 1.00 90.12 265 LEU A C 1
ATOM 2010 O O . LEU A 1 265 ? 8.602 10.069 3.724 1.00 90.12 265 LEU A O 1
ATOM 2014 N N . VAL A 1 266 ? 9.404 8.220 4.712 1.00 86.00 266 VAL A N 1
ATOM 2015 C CA . VAL A 1 266 ? 10.798 8.678 4.716 1.00 86.00 266 VAL A CA 1
ATOM 2016 C C . VAL A 1 266 ? 11.321 8.928 3.303 1.00 86.00 266 VAL A C 1
ATOM 2018 O O . VAL A 1 266 ? 12.021 9.919 3.078 1.00 86.00 266 VAL A O 1
ATOM 2021 N N . ASP A 1 267 ? 10.926 8.105 2.329 1.00 86.00 267 ASP A N 1
ATOM 2022 C CA . ASP A 1 267 ? 11.373 8.213 0.933 1.00 86.00 267 ASP A CA 1
ATOM 2023 C C . ASP A 1 267 ? 10.871 9.512 0.254 1.00 86.00 267 ASP A C 1
ATOM 2025 O O . ASP A 1 267 ? 11.400 9.960 -0.771 1.00 86.00 267 ASP A O 1
ATOM 2029 N N . VAL A 1 268 ? 9.876 10.167 0.862 1.00 86.62 268 VAL A N 1
ATOM 2030 C CA . VAL A 1 268 ? 9.315 11.467 0.459 1.00 86.62 268 VAL A CA 1
ATOM 2031 C C . VAL A 1 268 ? 9.553 12.576 1.496 1.00 86.62 268 VAL A C 1
ATOM 2033 O O . VAL A 1 268 ? 8.958 13.654 1.415 1.00 86.62 268 VAL A O 1
ATOM 2036 N N . GLY A 1 269 ? 10.474 12.348 2.439 1.00 84.12 269 GLY A N 1
ATOM 2037 C CA . GLY A 1 269 ? 10.946 13.343 3.404 1.00 84.12 269 GLY A CA 1
ATOM 2038 C C . GLY A 1 269 ? 10.017 13.562 4.601 1.00 84.12 269 GLY A C 1
ATOM 2039 O O . GLY A 1 269 ? 9.979 14.667 5.150 1.00 84.12 269 GLY A O 1
ATOM 2040 N N . LYS A 1 270 ? 9.240 12.545 4.984 1.00 88.00 270 LYS A N 1
ATOM 2041 C CA . LYS A 1 270 ? 8.314 12.552 6.126 1.00 88.00 270 LYS A CA 1
ATOM 2042 C C . LYS A 1 270 ? 8.699 11.492 7.157 1.00 88.00 270 LYS A C 1
ATOM 2044 O O . LYS A 1 270 ? 9.310 10.488 6.821 1.00 88.00 270 LYS A O 1
ATOM 2049 N N . ASP A 1 271 ? 8.357 11.724 8.420 1.00 88.06 271 ASP A N 1
ATOM 2050 C CA . ASP A 1 271 ? 8.591 10.738 9.480 1.00 88.06 271 ASP A CA 1
ATOM 2051 C C . ASP A 1 271 ? 7.636 9.547 9.335 1.00 88.06 271 ASP A C 1
ATOM 2053 O O . ASP A 1 271 ? 6.455 9.743 9.047 1.00 88.06 271 ASP A O 1
ATOM 2057 N N . GLU A 1 272 ? 8.122 8.327 9.582 1.00 91.62 272 GLU A N 1
ATOM 2058 C CA . GLU A 1 272 ? 7.240 7.159 9.697 1.00 91.62 272 GLU A CA 1
ATOM 2059 C C . GLU A 1 272 ? 6.440 7.197 11.006 1.00 91.62 272 GLU A C 1
ATOM 2061 O O . GLU A 1 272 ? 6.910 7.703 12.031 1.00 91.62 272 GLU A O 1
ATOM 2066 N N . PHE A 1 273 ? 5.255 6.5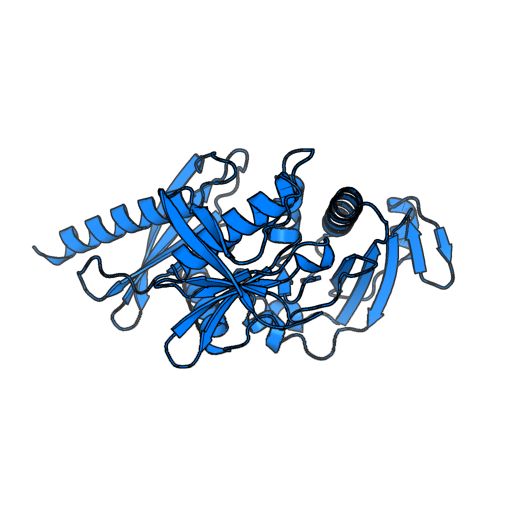91 10.998 1.00 92.00 273 PHE A N 1
ATOM 2067 C CA . PHE A 1 273 ? 4.424 6.394 12.180 1.00 92.00 273 PHE A CA 1
ATOM 2068 C C . PHE A 1 273 ? 4.561 4.976 12.734 1.00 92.00 273 PHE A C 1
ATOM 2070 O O . PHE A 1 273 ? 4.649 4.008 11.981 1.00 92.00 273 PHE A O 1
ATOM 2077 N N . LEU A 1 274 ? 4.514 4.852 14.063 1.00 90.88 274 LEU A N 1
ATOM 2078 C CA . LEU A 1 274 ? 4.406 3.573 14.768 1.00 90.88 274 LEU A CA 1
ATOM 2079 C C . LEU A 1 274 ? 3.358 3.676 15.877 1.00 90.88 274 LEU A C 1
ATOM 2081 O O . LEU A 1 274 ? 3.593 4.246 16.941 1.00 90.88 274 LEU A O 1
ATOM 2085 N N . LEU A 1 275 ? 2.188 3.102 15.648 1.00 91.25 275 LEU A N 1
ATOM 2086 C CA . LEU A 1 275 ? 1.053 3.206 16.553 1.00 91.25 275 LEU A CA 1
ATOM 2087 C C . LEU A 1 275 ? 0.774 1.863 17.220 1.00 91.25 275 LEU A C 1
ATOM 2089 O O . LEU A 1 275 ? 0.938 0.811 16.606 1.00 91.25 275 LEU A O 1
ATOM 2093 N N . THR A 1 276 ? 0.310 1.895 18.468 1.00 85.69 276 THR A N 1
ATOM 2094 C CA . THR A 1 276 ? -0.410 0.752 19.049 1.00 85.69 276 THR A CA 1
ATOM 2095 C C . THR A 1 276 ? -1.895 1.046 19.100 1.00 85.69 276 THR A C 1
ATOM 2097 O O . THR A 1 276 ? -2.286 2.195 19.279 1.00 85.69 276 THR A O 1
ATOM 2100 N N . GLY A 1 277 ? -2.716 0.019 18.919 1.00 84.06 277 GLY A N 1
ATOM 2101 C CA . GLY A 1 277 ? -4.165 0.169 18.892 1.00 84.06 277 GLY A CA 1
ATOM 2102 C C . GLY A 1 277 ? -4.877 -1.110 19.299 1.00 84.06 277 GLY A C 1
ATOM 2103 O O . GLY A 1 277 ? -4.250 -2.108 19.668 1.00 84.06 277 GLY A O 1
ATOM 2104 N N . THR A 1 278 ? -6.202 -1.062 19.255 1.00 74.94 278 THR A N 1
ATOM 2105 C CA . THR A 1 278 ? -7.078 -2.139 19.728 1.00 74.94 278 THR A CA 1
ATOM 2106 C C . THR A 1 278 ? -7.590 -3.033 18.603 1.00 74.94 278 THR A C 1
ATOM 2108 O O . THR A 1 278 ? -7.849 -4.207 18.864 1.00 74.94 278 THR A O 1
ATOM 2111 N N . SER A 1 279 ? -7.676 -2.523 17.368 1.00 79.12 279 SER A N 1
ATOM 2112 C CA . SER A 1 279 ? -8.053 -3.297 16.181 1.00 79.12 279 SER A CA 1
ATOM 2113 C C . SER A 1 279 ? -7.234 -2.904 14.936 1.00 79.12 279 SER A C 1
ATOM 2115 O O . SER A 1 279 ? -6.744 -1.768 14.861 1.00 79.12 279 SER A O 1
ATOM 2117 N N . PRO A 1 280 ? -7.037 -3.830 13.975 1.00 78.50 280 PRO A N 1
ATOM 2118 C CA . PRO A 1 280 ? -6.349 -3.559 12.711 1.00 78.50 280 PRO A CA 1
ATOM 2119 C C . PRO A 1 280 ? -6.969 -2.416 11.900 1.00 78.50 280 PRO A C 1
ATOM 2121 O O . PRO A 1 280 ? -6.238 -1.577 11.382 1.00 78.50 280 PRO A O 1
ATOM 2124 N N . GLU A 1 281 ? -8.300 -2.333 11.865 1.00 76.50 281 GLU A N 1
ATOM 2125 C CA . GLU A 1 281 ? -9.070 -1.334 11.099 1.00 76.50 281 GLU A CA 1
ATOM 2126 C C . GLU A 1 281 ? -8.751 0.069 11.580 1.00 76.50 281 GLU A C 1
ATOM 2128 O O . GLU A 1 281 ? -8.424 0.950 10.790 1.00 76.50 281 GLU A O 1
ATOM 2133 N N . VAL A 1 282 ? -8.826 0.264 12.900 1.00 80.81 282 VAL A N 1
ATOM 2134 C CA . VAL A 1 282 ? -8.599 1.561 13.532 1.00 80.81 282 VAL A CA 1
ATOM 2135 C C . VAL A 1 282 ? -7.167 2.014 13.277 1.00 80.81 282 VAL A C 1
ATOM 2137 O O . VAL A 1 282 ? -6.935 3.175 12.950 1.00 80.81 282 VAL A O 1
ATOM 2140 N N . LEU A 1 283 ? -6.200 1.098 13.366 1.00 86.06 283 LEU A N 1
ATOM 2141 C CA . LEU A 1 283 ? -4.814 1.414 13.037 1.00 86.06 283 LEU A CA 1
ATOM 2142 C C . LEU A 1 283 ? -4.654 1.788 11.569 1.00 86.06 283 LEU A C 1
ATOM 2144 O O . LEU A 1 283 ? -4.041 2.809 11.280 1.00 86.06 283 LEU A O 1
ATOM 2148 N N . GLN A 1 284 ? -5.207 1.008 10.647 1.00 86.19 284 GLN A N 1
ATOM 2149 C CA . GLN A 1 284 ? -5.051 1.266 9.222 1.00 86.19 284 GLN A CA 1
ATOM 2150 C C . GLN A 1 284 ? -5.736 2.578 8.802 1.00 86.19 284 GLN A C 1
ATOM 2152 O O . GLN A 1 284 ? -5.139 3.359 8.063 1.00 86.19 284 GLN A O 1
ATOM 2157 N N . GLN A 1 285 ? -6.929 2.869 9.334 1.00 85.25 285 GLN A N 1
ATOM 2158 C CA . GLN A 1 285 ? -7.642 4.132 9.123 1.00 85.25 285 GLN A CA 1
ATOM 2159 C C . GLN A 1 285 ? -6.828 5.326 9.633 1.00 85.25 285 GLN A C 1
ATOM 2161 O O . GLN A 1 285 ? -6.628 6.294 8.901 1.00 85.25 285 GLN A O 1
ATOM 2166 N N . VAL A 1 286 ? -6.324 5.257 10.869 1.00 90.75 286 VAL A N 1
ATOM 2167 C CA . VAL A 1 286 ? -5.536 6.350 11.452 1.00 90.75 286 VAL A CA 1
ATOM 2168 C C . VAL A 1 286 ? -4.208 6.530 10.719 1.00 90.75 286 VAL A C 1
ATOM 2170 O O . VAL A 1 286 ? -3.814 7.661 10.451 1.00 90.75 286 VAL A O 1
ATOM 2173 N N . LEU A 1 287 ? -3.519 5.448 10.345 1.00 93.06 287 LEU A N 1
ATOM 2174 C CA . LEU A 1 287 ? -2.286 5.544 9.560 1.00 93.06 287 LEU A CA 1
ATOM 2175 C C . LEU A 1 287 ? -2.543 6.171 8.187 1.00 93.06 287 LEU A C 1
ATOM 2177 O O . LEU A 1 287 ? -1.749 7.002 7.753 1.00 93.06 287 LEU A O 1
ATOM 2181 N N . LEU A 1 288 ? -3.649 5.816 7.523 1.00 90.75 288 LEU A N 1
ATOM 2182 C CA . LEU A 1 288 ? -4.041 6.428 6.256 1.00 90.75 288 LEU A CA 1
ATOM 2183 C C . LEU A 1 288 ? -4.343 7.921 6.429 1.00 90.75 288 LEU A C 1
ATOM 2185 O O . LEU A 1 288 ? -3.871 8.723 5.625 1.00 90.75 288 LEU A O 1
ATOM 2189 N N . GLU A 1 289 ? -5.080 8.305 7.474 1.00 90.81 289 GLU A N 1
ATOM 2190 C CA . GLU A 1 289 ? -5.373 9.707 7.794 1.00 90.81 289 GLU A CA 1
ATOM 2191 C C . GLU A 1 289 ? -4.080 10.505 8.020 1.00 90.81 289 GLU A C 1
ATOM 2193 O O . GLU A 1 289 ? -3.881 11.553 7.404 1.00 90.81 289 GLU A O 1
ATOM 2198 N N . LEU A 1 290 ? -3.167 9.985 8.844 1.00 93.25 290 LEU A N 1
ATOM 2199 C CA . LEU A 1 290 ? -1.893 10.631 9.154 1.00 93.25 290 LEU A CA 1
ATOM 2200 C C . LEU A 1 290 ? -0.982 10.733 7.925 1.00 93.25 290 LEU A C 1
ATOM 2202 O O . LEU A 1 290 ? -0.456 11.813 7.650 1.00 93.25 290 LEU A O 1
ATOM 2206 N N . ALA A 1 291 ? -0.824 9.645 7.163 1.00 92.81 291 ALA A N 1
ATOM 2207 C CA . ALA A 1 291 ? -0.032 9.632 5.934 1.00 92.81 291 ALA A CA 1
ATOM 2208 C C . ALA A 1 291 ? -0.601 10.618 4.903 1.00 92.81 291 ALA A C 1
ATOM 2210 O O . ALA A 1 291 ? 0.137 11.428 4.343 1.00 92.81 291 ALA A O 1
ATOM 2211 N N . SER A 1 292 ? -1.922 10.623 4.711 1.00 90.44 292 SER A N 1
ATOM 2212 C CA . SER A 1 292 ? -2.591 11.575 3.818 1.00 90.44 292 SER A CA 1
ATOM 2213 C C . SER A 1 292 ? -2.369 13.011 4.282 1.00 90.44 292 SER A C 1
ATOM 2215 O O . SER A 1 292 ? -1.990 13.865 3.482 1.00 90.44 292 SER A O 1
ATOM 2217 N N . HIS A 1 293 ? -2.519 13.284 5.580 1.00 90.31 293 HIS A N 1
ATOM 2218 C CA . HIS A 1 293 ? -2.321 14.614 6.141 1.00 90.31 293 HIS A CA 1
ATOM 2219 C C . HIS A 1 293 ? -0.905 15.146 5.888 1.00 90.31 293 HIS A C 1
ATOM 2221 O O . HIS A 1 293 ? -0.755 16.257 5.371 1.00 90.31 293 HIS A O 1
ATOM 2227 N N . VAL A 1 294 ? 0.138 14.372 6.206 1.00 91.94 294 VAL A N 1
ATOM 2228 C CA . VAL A 1 294 ? 1.529 14.839 6.056 1.00 91.94 294 VAL A CA 1
ATOM 2229 C C . VAL A 1 294 ? 1.956 14.979 4.599 1.00 91.94 294 VAL A C 1
ATOM 2231 O O . VAL A 1 294 ? 2.755 15.865 4.287 1.00 91.94 294 VAL A O 1
ATOM 2234 N N . LEU A 1 295 ? 1.413 14.150 3.703 1.00 90.50 295 LEU A N 1
ATOM 2235 C CA . LEU A 1 295 ? 1.721 14.211 2.276 1.00 90.50 295 LEU A CA 1
ATOM 2236 C C . LEU A 1 295 ? 0.977 15.349 1.571 1.00 90.50 295 LEU A C 1
ATOM 2238 O O . LEU A 1 295 ? 1.588 16.064 0.783 1.00 90.50 295 LEU A O 1
ATOM 2242 N N . VAL A 1 296 ? -0.306 15.564 1.877 1.00 87.19 296 VAL A N 1
ATOM 2243 C CA . VAL A 1 296 ? -1.112 16.636 1.266 1.00 87.19 296 VAL A CA 1
ATOM 2244 C C . VAL A 1 296 ? -0.678 18.012 1.764 1.00 87.19 296 VAL A C 1
ATOM 2246 O O . VAL A 1 296 ? -0.541 18.947 0.980 1.00 87.19 296 VAL A O 1
ATOM 2249 N N . THR A 1 297 ? -0.466 18.165 3.073 1.00 87.50 297 THR A N 1
ATOM 2250 C CA . THR A 1 297 ? -0.142 19.479 3.656 1.00 87.50 297 THR A CA 1
ATOM 2251 C C . THR A 1 297 ? 1.344 19.808 3.598 1.00 87.50 297 THR A C 1
ATOM 2253 O O . THR A 1 297 ? 1.729 20.962 3.779 1.00 87.50 297 THR A O 1
ATOM 2256 N N . GLY A 1 298 ? 2.197 18.799 3.412 1.00 87.06 298 GLY A N 1
ATOM 2257 C CA . GLY A 1 298 ? 3.638 18.961 3.528 1.00 87.06 298 GLY A CA 1
ATOM 2258 C C . GLY A 1 298 ? 4.101 19.298 4.950 1.00 87.06 298 GLY A C 1
ATOM 2259 O O . GLY A 1 298 ? 5.265 19.666 5.116 1.00 87.06 298 GLY A O 1
ATOM 2260 N N . VAL A 1 299 ? 3.259 19.144 5.979 1.00 89.56 299 VAL A N 1
ATOM 2261 C CA . VAL A 1 299 ? 3.640 19.438 7.366 1.00 89.56 299 VAL A CA 1
ATOM 2262 C C . VAL A 1 299 ? 4.739 18.491 7.859 1.00 89.56 299 VAL A C 1
ATOM 2264 O O . VAL A 1 299 ? 4.885 17.360 7.385 1.00 89.56 299 VAL A O 1
ATOM 2267 N N . VAL A 1 300 ? 5.546 18.975 8.797 1.00 88.19 300 VAL A N 1
ATOM 2268 C CA . VAL A 1 300 ? 6.450 18.162 9.615 1.00 88.19 300 VAL A CA 1
ATOM 2269 C C . VAL A 1 300 ? 5.900 18.212 11.030 1.00 88.19 300 VAL A C 1
ATOM 2271 O O . VAL A 1 300 ? 5.709 19.304 11.564 1.00 88.19 300 VAL A O 1
ATOM 2274 N N . ILE A 1 301 ? 5.610 17.052 11.616 1.00 88.44 301 ILE A N 1
ATOM 2275 C CA . ILE A 1 301 ? 5.007 16.962 12.948 1.00 88.44 301 ILE A CA 1
ATOM 2276 C C . ILE A 1 301 ? 6.124 17.034 14.005 1.00 88.44 301 ILE A C 1
ATOM 2278 O O . ILE A 1 301 ? 7.018 16.180 14.009 1.00 88.44 301 ILE A O 1
ATOM 2282 N N . PRO A 1 302 ? 6.113 18.040 14.900 1.00 89.06 302 PRO A N 1
ATOM 2283 C CA . PRO A 1 302 ? 7.085 18.131 15.984 1.00 89.06 302 PRO A CA 1
ATOM 2284 C C . PRO A 1 302 ? 6.985 16.965 16.975 1.00 89.06 302 PRO A C 1
ATOM 2286 O O . PRO A 1 302 ? 5.938 16.335 17.126 1.00 89.06 302 PRO A O 1
ATOM 2289 N N . ASP A 1 303 ? 8.069 16.715 17.704 1.00 91.00 303 ASP A N 1
ATOM 2290 C CA . ASP A 1 303 ? 8.038 15.807 18.852 1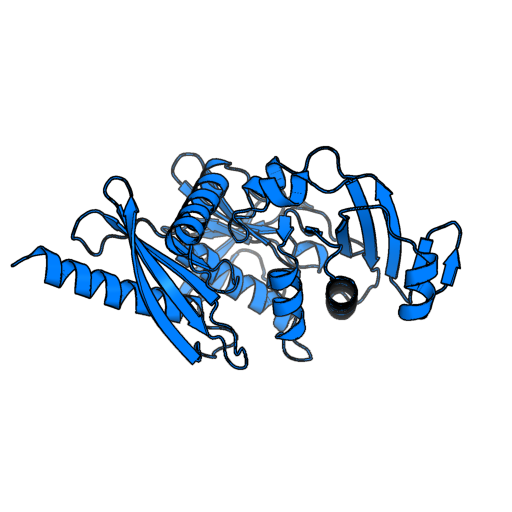.00 91.00 303 ASP A CA 1
ATOM 2291 C C . ASP A 1 303 ? 7.120 16.346 19.966 1.00 91.00 303 ASP A C 1
ATOM 2293 O O . ASP A 1 303 ? 7.093 17.554 20.215 1.00 91.00 303 ASP A O 1
ATOM 2297 N N . GLY A 1 304 ? 6.372 15.457 20.625 1.00 92.19 304 GLY A N 1
ATOM 2298 C CA . GLY A 1 304 ? 5.405 15.800 21.672 1.00 92.19 304 GLY A CA 1
ATOM 2299 C C . GLY A 1 304 ? 4.133 16.485 21.161 1.00 92.19 304 GLY A C 1
ATOM 2300 O O . GLY A 1 304 ? 3.542 17.280 21.890 1.00 92.19 304 GLY A O 1
ATOM 2301 N N . THR A 1 305 ? 3.734 16.235 19.909 1.00 93.12 305 THR A N 1
ATOM 2302 C CA . THR A 1 305 ? 2.545 16.859 19.304 1.00 93.12 305 THR A CA 1
ATOM 2303 C C . THR A 1 305 ? 1.270 16.088 19.630 1.00 93.12 305 THR A C 1
ATOM 2305 O O . THR A 1 305 ? 1.212 14.869 19.471 1.00 93.12 305 THR A O 1
ATOM 2308 N N . ASP A 1 306 ? 0.219 16.830 19.977 1.00 93.75 306 ASP A N 1
ATOM 2309 C CA . ASP A 1 306 ? -1.146 16.323 20.100 1.00 93.75 306 ASP A CA 1
ATOM 2310 C C . ASP A 1 306 ? -1.894 16.568 18.788 1.00 93.75 306 ASP A C 1
ATOM 2312 O O . ASP A 1 306 ? -2.096 17.717 18.386 1.00 93.75 306 ASP A O 1
ATOM 2316 N N . LEU A 1 307 ? -2.321 15.498 18.115 1.00 90.62 307 LEU A N 1
ATOM 2317 C CA . LEU A 1 307 ? -3.154 15.585 16.915 1.00 90.62 307 LEU A CA 1
ATOM 2318 C C . LEU A 1 307 ? -4.577 15.148 17.235 1.00 90.62 307 LEU A C 1
ATOM 2320 O O . LEU A 1 307 ? -4.798 14.088 17.813 1.00 90.62 307 LEU A O 1
ATOM 2324 N N . THR A 1 308 ? -5.554 15.962 16.843 1.00 90.69 308 THR A N 1
ATOM 2325 C CA . THR A 1 308 ? -6.965 15.566 16.904 1.00 90.69 308 THR A CA 1
ATOM 2326 C C . THR A 1 308 ? -7.315 14.838 15.615 1.00 90.69 308 THR A C 1
ATOM 2328 O O . THR A 1 308 ? -7.242 15.433 14.542 1.00 90.69 308 THR A O 1
ATOM 2331 N N . LEU A 1 309 ? -7.672 13.564 15.736 1.00 86.69 309 LEU A N 1
ATOM 2332 C CA . LEU A 1 309 ? -8.114 12.722 14.630 1.00 86.69 309 LEU A CA 1
ATOM 2333 C C . LEU A 1 309 ? -9.505 13.145 14.151 1.00 86.69 309 LEU A C 1
ATOM 2335 O O . LEU A 1 309 ? -10.271 13.768 14.892 1.00 86.69 309 LEU A O 1
ATOM 2339 N N . SER A 1 310 ? -9.875 12.727 12.945 1.00 78.31 310 SER A N 1
ATOM 2340 C CA . SER A 1 310 ? -11.217 12.907 12.375 1.00 78.31 310 SER A CA 1
ATOM 2341 C C . SER A 1 310 ? -12.346 12.384 13.279 1.00 78.31 310 SER A C 1
ATOM 2343 O O . SER A 1 310 ? -13.449 12.929 13.292 1.00 78.31 310 SER A O 1
ATOM 2345 N N . THR A 1 311 ? -12.053 11.379 14.106 1.00 79.44 311 THR A N 1
ATOM 2346 C CA . THR A 1 311 ? -12.963 10.810 15.114 1.00 79.44 311 THR A CA 1
ATOM 2347 C C . THR A 1 311 ? -13.162 11.701 16.348 1.00 79.44 311 THR A C 1
ATOM 2349 O O . THR A 1 311 ? -14.012 11.411 17.190 1.00 79.44 311 THR A O 1
ATOM 2352 N N . GLY A 1 312 ? -12.374 12.770 16.491 1.00 82.25 312 GLY A N 1
ATOM 2353 C CA . GLY A 1 312 ? -12.306 13.628 17.674 1.00 82.25 312 GLY A CA 1
ATOM 2354 C C . GLY A 1 312 ? -11.384 13.106 18.782 1.00 82.25 312 GLY A C 1
ATOM 2355 O O . GLY A 1 312 ? -11.195 13.797 19.784 1.00 82.25 312 GLY A O 1
ATOM 2356 N N . ALA A 1 313 ? -10.801 11.912 18.628 1.00 85.19 313 ALA A N 1
ATOM 2357 C CA . ALA A 1 313 ? -9.805 11.393 19.561 1.00 85.19 313 ALA A CA 1
ATOM 2358 C C . ALA A 1 313 ? -8.488 12.180 19.456 1.00 85.19 313 ALA A C 1
ATOM 2360 O O . ALA A 1 313 ? -8.093 12.604 18.370 1.00 85.19 313 ALA A O 1
ATOM 2361 N N . VAL A 1 314 ? -7.797 12.361 20.583 1.00 90.69 314 VAL A N 1
ATOM 2362 C CA . VAL A 1 314 ? -6.482 13.016 20.623 1.00 90.69 314 VAL A CA 1
ATOM 2363 C C . VAL A 1 314 ? -5.395 11.949 20.641 1.00 90.69 314 VAL A C 1
ATOM 2365 O O . VAL A 1 314 ? -5.332 11.137 21.562 1.00 90.69 314 VAL A O 1
ATOM 2368 N N . LEU A 1 315 ? -4.538 11.967 19.625 1.00 93.31 315 LEU A N 1
ATOM 2369 C CA . LEU A 1 315 ? -3.367 11.115 19.504 1.00 93.31 315 LEU A CA 1
ATOM 2370 C C . LEU A 1 315 ? -2.122 11.895 19.935 1.00 93.31 315 LEU A C 1
ATOM 2372 O O . LEU A 1 315 ? -1.711 12.848 19.274 1.00 93.31 315 LEU A O 1
ATOM 2376 N N . HIS A 1 316 ? -1.516 11.457 21.035 1.00 93.75 316 HIS A N 1
ATOM 2377 C CA . HIS A 1 316 ? -0.246 11.986 21.526 1.00 93.75 316 HIS A CA 1
ATOM 2378 C C . HIS A 1 316 ? 0.918 11.309 20.794 1.00 93.75 316 HIS A C 1
ATOM 2380 O O . HIS A 1 316 ? 1.127 10.100 20.947 1.00 93.75 316 HIS A O 1
ATOM 2386 N N . LEU A 1 317 ? 1.687 12.076 20.020 1.00 92.94 317 LEU A N 1
ATOM 2387 C CA . LEU A 1 317 ? 2.822 11.580 19.244 1.00 92.94 317 LEU A CA 1
ATOM 2388 C C . LEU A 1 317 ? 4.152 11.996 19.867 1.00 92.94 317 LEU A C 1
ATOM 2390 O O . LEU A 1 317 ? 4.402 13.174 20.109 1.00 92.94 317 LEU A O 1
ATOM 2394 N N . ASN A 1 318 ? 5.035 11.021 20.073 1.00 90.44 318 ASN A N 1
ATOM 2395 C CA . ASN A 1 318 ? 6.396 11.248 20.546 1.00 90.44 318 ASN A CA 1
ATOM 2396 C C . ASN A 1 318 ? 7.394 10.546 19.634 1.00 90.44 318 ASN A C 1
ATOM 2398 O O . ASN A 1 318 ? 7.172 9.418 19.191 1.00 90.44 318 ASN A O 1
ATOM 2402 N N . ARG A 1 319 ? 8.528 11.186 19.392 1.00 86.69 319 ARG A N 1
ATOM 2403 C CA . ARG A 1 319 ? 9.610 10.635 18.597 1.00 86.69 319 ARG A CA 1
ATOM 2404 C C . ARG A 1 319 ? 10.322 9.546 19.390 1.00 86.69 319 ARG A C 1
ATOM 2406 O O . ARG A 1 319 ? 10.812 9.770 20.495 1.00 86.69 319 ARG A O 1
ATOM 2413 N N . GLN A 1 320 ? 10.394 8.356 18.811 1.00 82.94 320 GLN A N 1
ATOM 2414 C CA . GLN A 1 320 ? 11.165 7.237 19.344 1.00 82.94 320 GLN A CA 1
ATOM 2415 C C . GLN A 1 320 ? 12.291 6.881 18.383 1.00 82.94 320 GLN A C 1
ATOM 2417 O O . GLN A 1 320 ? 12.113 6.951 17.174 1.00 82.94 320 GLN A O 1
ATOM 2422 N N . GLY A 1 321 ? 13.442 6.479 18.926 1.00 71.69 321 GLY A N 1
ATOM 2423 C CA . GLY A 1 321 ? 14.648 6.218 18.138 1.00 71.69 321 GLY A CA 1
ATOM 2424 C C . GLY A 1 321 ? 15.466 7.481 17.849 1.00 71.69 321 GLY A C 1
ATOM 2425 O O . GLY A 1 321 ? 15.138 8.580 18.293 1.00 71.69 321 GLY A O 1
ATOM 2426 N N . THR A 1 322 ? 16.579 7.315 17.136 1.00 57.47 322 THR A N 1
ATOM 2427 C CA . THR A 1 322 ? 17.473 8.407 16.724 1.00 57.47 322 THR A CA 1
ATOM 2428 C C . THR A 1 322 ? 17.908 8.219 15.274 1.00 57.47 322 THR A C 1
ATOM 2430 O O . THR A 1 322 ? 18.003 7.090 14.787 1.00 57.47 322 THR A O 1
ATOM 2433 N N . GLY A 1 323 ? 18.193 9.333 14.592 1.00 56.91 323 GLY A N 1
ATOM 2434 C CA . GLY A 1 323 ? 18.652 9.324 13.202 1.00 56.91 323 GLY A CA 1
ATOM 2435 C C . GLY A 1 323 ? 17.657 8.630 12.274 1.00 56.91 323 GLY A C 1
ATOM 2436 O O . GLY A 1 323 ? 16.461 8.888 12.349 1.00 56.91 323 GLY A O 1
ATOM 2437 N N . GLU A 1 324 ? 18.161 7.719 11.447 1.00 50.66 324 GLU A N 1
ATOM 2438 C CA . GLU A 1 324 ? 17.381 6.956 10.465 1.00 50.66 324 GLU A CA 1
ATOM 2439 C C . GLU A 1 324 ? 16.297 6.096 11.120 1.00 50.66 324 GLU A C 1
ATOM 2441 O O . GLU A 1 324 ? 15.274 5.863 10.508 1.00 50.66 324 GLU A O 1
ATOM 2446 N N . LYS A 1 325 ? 16.445 5.699 12.393 1.00 56.91 325 LYS A N 1
ATOM 2447 C CA . LYS A 1 325 ? 15.465 4.863 13.114 1.00 56.91 325 LYS A CA 1
ATOM 2448 C C . LYS A 1 325 ? 14.368 5.656 13.828 1.00 56.91 325 LYS A C 1
ATOM 2450 O O . LYS A 1 325 ? 13.657 5.083 14.655 1.00 56.91 325 LYS A O 1
ATOM 2455 N N . ALA A 1 326 ? 14.283 6.965 13.593 1.00 68.19 326 ALA A N 1
ATOM 2456 C CA . ALA A 1 326 ? 13.300 7.809 14.252 1.00 68.19 326 ALA A CA 1
ATOM 2457 C C . ALA A 1 326 ? 11.896 7.586 13.670 1.00 68.19 326 ALA A C 1
ATOM 2459 O O . ALA A 1 326 ? 11.705 7.645 12.460 1.00 68.19 326 ALA A O 1
ATOM 2460 N N . VAL A 1 327 ? 10.912 7.378 14.543 1.00 83.38 327 VAL A N 1
ATOM 2461 C CA . VAL A 1 327 ? 9.490 7.262 14.184 1.00 83.38 327 VAL A CA 1
ATOM 2462 C C . VAL A 1 327 ? 8.649 8.136 15.104 1.00 83.38 327 VAL A C 1
ATOM 2464 O O . VAL A 1 327 ? 9.012 8.348 16.264 1.00 83.38 327 VAL A O 1
ATOM 2467 N N . LEU A 1 328 ? 7.512 8.623 14.616 1.00 89.38 328 LEU A N 1
ATOM 2468 C CA . LEU A 1 328 ? 6.480 9.235 15.445 1.00 89.38 328 LEU A CA 1
ATOM 2469 C C . LEU A 1 328 ? 5.594 8.137 16.024 1.00 89.38 328 LEU A C 1
ATOM 2471 O O . LEU A 1 328 ? 4.779 7.525 15.333 1.00 89.38 328 LEU A O 1
ATOM 2475 N N . ALA A 1 329 ? 5.789 7.871 17.311 1.00 89.69 329 ALA A N 1
ATOM 2476 C CA . ALA A 1 329 ? 5.097 6.815 18.017 1.00 89.69 329 ALA A CA 1
ATOM 2477 C C . ALA A 1 329 ? 3.897 7.342 18.805 1.00 89.69 329 ALA A C 1
ATOM 2479 O O . ALA A 1 329 ? 3.976 8.386 19.454 1.00 89.69 329 ALA A O 1
ATOM 2480 N N . GLY A 1 330 ? 2.811 6.574 18.804 1.00 90.62 330 GLY A N 1
ATOM 2481 C CA . GLY A 1 330 ? 1.572 6.916 19.497 1.00 90.62 330 GLY A CA 1
ATOM 2482 C C . GLY A 1 330 ? 0.795 5.688 19.961 1.00 90.62 330 GLY A C 1
ATOM 2483 O O . GLY A 1 330 ? 1.177 4.540 19.722 1.00 90.62 330 GLY A O 1
ATOM 2484 N N . SER A 1 331 ? -0.294 5.909 20.688 1.00 90.31 331 SER A N 1
ATOM 2485 C CA . SER A 1 331 ? -1.219 4.849 21.102 1.00 90.31 331 SER A CA 1
ATOM 2486 C C . SER A 1 331 ? -2.653 5.351 21.022 1.00 90.31 331 SER A C 1
ATOM 2488 O O . SER A 1 331 ? -2.922 6.468 21.460 1.00 90.31 331 SER A O 1
ATOM 2490 N N . LEU A 1 332 ? -3.519 4.521 20.441 1.00 85.88 332 LEU A N 1
ATOM 2491 C CA . LEU A 1 332 ? -4.956 4.737 20.270 1.00 85.88 332 LEU A CA 1
ATOM 2492 C C . LEU A 1 332 ? -5.749 4.107 21.418 1.00 85.88 332 LEU A C 1
ATOM 2494 O O . LEU A 1 332 ? -5.352 3.006 21.873 1.00 85.88 332 LEU A O 1
#

Sequence (332 aa):
MSDYRALKRQAEDAVREMRDWLVRDGQDPSSVEVLGRINGPGVTFFAMRFRLPGVEDWLLGVAGGYLGDTLTLTGHTLTAYEPVTDSFGEDATALITAMDRALTAGAVAEGRSVADSLTATLLLRHPIDVAALQRTLDGELRDGTLHRGASLLRPAPAIDDLTPIAERAYLWPRAVEETSQHTASLVIDTSGEDTAARARTHTELVASLIDDHVLGIHANGTVYEPGFYRQVVETTPPGSPPVLALVHLGLAKRLGRLYGFTEGLVDVGKDEFLLTGTSPEVLQQVLLELASHVLVTGVVIPDGTDLTLSTGAVLHLNRQGTGEKAVLAGSL

Organism: NCBI:txid1282737

Secondary structure (DSSP, 8-state):
--HHHHHHHHHHHHHHHHHHHH-BTTBPPSEEEEEEEEEETTEEEEEEEEE-TT--SPEEEEEEEEETTSS-EEEEEEEEEEEP-TTHHHHHHHHHHHHHHHHHH---PPP-PPPSEEEEEEEESS---HHHHHHHHT-EEETTEEEETTEEEEEEE--S--HHHHTT-TT-TTHHHHHTT--EEEEEEEE-S-HHHHHHHHHHHHHHT-STTEEEEEETTEEE-HHHHHHHHHHSPTTS--HHHH-EEEEEEETTEEEEEEESTGGGT-PEEEEEESSHHHHHHHHHHHHHHHHHH---PPTTEEEE-TTS-EEEEEEESSGGG-EEEEE-

pLDDT: mean 84.88, std 10.84, range [47.66, 98.56]

Radius of gyration: 20.19 Å; chains: 1; bounding box: 60×41×51 Å